Protein AF-A0A9C9N4Q1-F1 (afdb_monomer)

Foldseek 3Di:
DPPPVPVVVVVVVVVVVVVVVVVVVVVVVVCVVPPDPDPVQQDDDPLQQVQVQVVCQVPVADDDPLFGKGKHWHWQTKDDDDFKIWTKIFMKIWGWAADPNDIDIDDIDTFIKIWIWGDDDNDIHTPDIDGFDDDPRRVVCCVVRDDPRSSVSCVPPDPVSVVVVVVVRVVVRVVVSVVVVVPDDDDDDPVSRPDDDDDDDDDDDDPPPDDDPPPPDDDDPDDDDD

Solvent-accessible surface area (backbone atoms only — not comparable to full-atom values): 13613 Å² total; per-residue (Å²): 144,81,70,78,67,60,62,60,54,55,53,53,53,52,54,53,51,51,52,51,51,52,50,52,50,50,51,52,54,50,52,65,75,62,54,73,81,61,78,72,53,76,60,79,54,68,61,44,48,51,37,46,34,59,48,39,34,75,74,69,33,48,69,80,76,57,39,51,57,35,42,32,74,44,85,38,38,48,50,84,47,90,51,51,25,46,40,30,30,40,37,34,24,37,10,38,36,76,54,98,89,36,89,37,79,58,39,69,50,76,50,59,37,38,32,37,34,38,44,61,91,89,49,52,40,71,79,46,77,49,65,55,51,69,78,88,43,24,64,62,32,48,66,74,68,44,54,75,62,25,49,58,62,60,36,77,95,36,67,67,58,46,51,52,50,50,54,52,38,51,51,53,30,51,50,51,51,50,52,53,60,71,69,47,80,91,80,77,74,64,82,78,64,61,84,71,94,77,92,76,90,80,79,81,90,65,100,61,98,66,91,78,81,77,80,79,75,74,80,84,80,79,86,80,86,134

Secondary structure (DSSP, 8-state):
--SHHHHHHHHHHHHHHHHHHHHHHHHHHHHHHTPPPPGGGG---HHHHHHHHHHHHHHT---SSS-EEEEEEEEEEEEE-SSEEEEEEEEEEEEEEEETTEEEEEEEEEEEEEEEEEEETTEEEEEEEE-PPSGGGHHHHHHHHS-HHHHHHT-TT-HHHHHHHHHHHHHHHHHHHHHHHHHS-SSS--TTTS------------SS---------PPP------

Mean predicted aligned error: 14.6 Å

Structure (mmCIF, N/CA/C/O backbone):
data_AF-A0A9C9N4Q1-F1
#
_entry.id   AF-A0A9C9N4Q1-F1
#
loop_
_atom_site.group_PDB
_atom_site.id
_atom_site.type_symbol
_atom_site.label_atom_id
_atom_site.label_alt_id
_atom_site.label_comp_id
_atom_site.label_asym_id
_atom_site.label_entity_id
_atom_site.label_seq_id
_atom_site.pdbx_PDB_ins_code
_atom_site.Cartn_x
_atom_site.Cartn_y
_atom_site.Cartn_z
_atom_site.occupancy
_atom_site.B_iso_or_equiv
_atom_site.auth_seq_id
_atom_site.auth_comp_id
_atom_site.auth_asym_id
_atom_site.auth_atom_id
_atom_site.pdbx_PDB_model_num
ATOM 1 N N . MET A 1 1 ? 19.367 -6.833 -81.533 1.00 52.84 1 MET A N 1
ATOM 2 C CA . MET A 1 1 ? 20.116 -6.138 -80.457 1.00 52.84 1 MET A CA 1
ATOM 3 C C . MET A 1 1 ? 19.296 -4.984 -79.849 1.00 52.84 1 MET A C 1
ATOM 5 O O . MET A 1 1 ? 19.705 -3.837 -79.956 1.00 52.84 1 MET A O 1
ATOM 9 N N . ARG A 1 2 ? 18.125 -5.238 -79.235 1.00 53.41 2 ARG A N 1
ATOM 10 C CA . ARG A 1 2 ? 17.327 -4.190 -78.547 1.00 53.41 2 ARG A CA 1
ATOM 11 C C . ARG A 1 2 ? 16.608 -4.647 -77.262 1.00 53.41 2 ARG A C 1
ATOM 13 O O . ARG A 1 2 ? 15.823 -3.877 -76.729 1.00 53.41 2 ARG A O 1
ATOM 20 N N . ASP A 1 3 ? 16.915 -5.829 -76.722 1.00 53.47 3 ASP A N 1
ATOM 21 C CA . ASP A 1 3 ? 16.207 -6.359 -75.536 1.00 53.47 3 ASP A CA 1
ATOM 22 C C . ASP A 1 3 ? 16.997 -6.348 -74.221 1.00 53.47 3 ASP A C 1
ATOM 24 O O . ASP A 1 3 ? 16.427 -6.565 -73.159 1.00 53.47 3 ASP A O 1
ATOM 28 N N . LEU A 1 4 ? 18.292 -6.017 -74.230 1.00 52.75 4 LEU A N 1
ATOM 29 C CA . LEU A 1 4 ? 19.107 -6.047 -73.003 1.00 52.75 4 LEU A CA 1
ATOM 30 C C . LEU A 1 4 ? 18.967 -4.788 -72.123 1.00 52.75 4 LEU A C 1
ATOM 32 O O . LEU A 1 4 ? 19.452 -4.769 -70.997 1.00 52.75 4 LEU A O 1
ATOM 36 N N . SER A 1 5 ? 18.288 -3.739 -72.602 1.00 56.31 5 SER A N 1
ATOM 37 C CA . SER A 1 5 ? 18.144 -2.467 -71.871 1.00 56.31 5 SER A CA 1
ATOM 38 C C . SER A 1 5 ? 16.987 -2.464 -70.865 1.00 56.31 5 SER A C 1
ATOM 40 O O . SER A 1 5 ? 17.065 -1.760 -69.860 1.00 56.31 5 SER A O 1
ATOM 42 N N . ARG A 1 6 ? 15.926 -3.252 -71.088 1.00 53.72 6 ARG A N 1
ATOM 43 C CA . ARG A 1 6 ? 14.739 -3.242 -70.215 1.00 53.72 6 ARG A CA 1
ATOM 44 C C . ARG A 1 6 ? 14.971 -4.009 -68.911 1.00 53.72 6 ARG A C 1
ATOM 46 O O . ARG A 1 6 ? 14.570 -3.536 -67.853 1.00 53.72 6 ARG A O 1
ATOM 53 N N . SER A 1 7 ? 15.705 -5.120 -68.955 1.00 55.34 7 SER A N 1
ATOM 54 C CA . SER A 1 7 ? 15.998 -5.968 -67.787 1.00 55.34 7 SER A CA 1
ATOM 55 C C . SER A 1 7 ? 16.791 -5.242 -66.691 1.00 55.34 7 SER A C 1
ATOM 57 O O . SER A 1 7 ? 16.571 -5.486 -65.507 1.00 55.34 7 SER A O 1
ATOM 59 N N . SER A 1 8 ? 17.663 -4.298 -67.069 1.00 57.78 8 SER A N 1
ATOM 60 C CA . SER A 1 8 ? 18.446 -3.490 -66.120 1.00 57.78 8 SER A CA 1
ATOM 61 C C . SER A 1 8 ? 17.594 -2.483 -65.341 1.00 57.78 8 SER A C 1
ATOM 63 O O . SER A 1 8 ? 17.923 -2.155 -64.203 1.00 57.78 8 SER A O 1
ATOM 65 N N . VAL A 1 9 ? 16.503 -1.992 -65.934 1.00 63.72 9 VAL A N 1
ATOM 66 C CA . VAL A 1 9 ? 15.616 -1.006 -65.297 1.00 63.72 9 VAL A CA 1
ATOM 67 C C . VAL A 1 9 ? 14.706 -1.688 -64.271 1.00 63.72 9 VAL A C 1
ATOM 69 O O . VAL A 1 9 ? 14.528 -1.176 -63.167 1.00 63.72 9 VAL A O 1
ATOM 72 N N . TYR A 1 10 ? 14.192 -2.881 -64.588 1.00 64.12 10 TYR A N 1
ATOM 73 C CA . TYR A 1 10 ? 13.350 -3.650 -63.664 1.00 64.12 10 TYR A CA 1
ATOM 74 C C . TYR A 1 10 ? 14.121 -4.170 -62.446 1.00 64.12 10 TYR A C 1
ATOM 76 O O . TYR A 1 10 ? 13.580 -4.174 -61.341 1.00 64.12 10 TYR A O 1
ATOM 84 N N . LEU A 1 11 ? 15.393 -4.545 -62.619 1.00 69.19 11 LEU A N 1
ATOM 85 C CA . LEU A 1 11 ? 16.240 -4.983 -61.509 1.00 69.19 11 LEU A CA 1
ATOM 86 C C . LEU A 1 11 ? 16.521 -3.837 -60.521 1.00 69.19 11 LEU A C 1
ATOM 88 O O . LEU A 1 11 ? 16.421 -4.031 -59.312 1.00 69.19 11 LEU A O 1
ATOM 92 N N . GLY A 1 12 ? 16.796 -2.629 -61.027 1.00 70.81 12 GLY A N 1
ATOM 93 C CA . GLY A 1 12 ? 16.992 -1.443 -60.186 1.00 70.81 12 GLY A CA 1
ATOM 94 C C . GLY A 1 12 ? 15.736 -1.058 -59.395 1.00 70.81 12 GLY A C 1
ATOM 95 O O . GLY A 1 12 ? 15.819 -0.772 -58.201 1.00 70.81 12 GLY A O 1
ATOM 96 N N . ALA A 1 13 ? 14.562 -1.118 -60.032 1.00 73.44 13 ALA A N 1
ATOM 97 C CA . ALA A 1 13 ? 13.289 -0.813 -59.379 1.00 73.44 13 ALA A CA 1
ATOM 98 C C . ALA A 1 13 ? 12.922 -1.830 -58.279 1.00 73.44 13 ALA A C 1
ATOM 100 O O . ALA A 1 13 ? 12.455 -1.438 -57.210 1.00 73.44 13 ALA A O 1
ATOM 101 N N . ALA A 1 14 ? 13.170 -3.124 -58.508 1.00 76.19 14 ALA A N 1
ATOM 102 C CA . ALA A 1 14 ? 12.886 -4.171 -57.527 1.00 76.19 14 ALA A CA 1
ATOM 103 C C . ALA A 1 14 ? 13.769 -4.053 -56.271 1.00 76.19 14 ALA A C 1
ATOM 105 O O . ALA A 1 14 ? 13.269 -4.166 -55.153 1.00 76.19 14 ALA A O 1
ATOM 106 N N . VAL A 1 15 ? 15.064 -3.762 -56.438 1.00 77.88 15 VAL A N 1
ATOM 107 C CA . VAL A 1 15 ? 15.992 -3.565 -55.310 1.00 77.88 15 VAL A CA 1
ATOM 108 C C . VAL A 1 15 ? 15.604 -2.337 -54.483 1.00 77.88 15 VAL A C 1
ATOM 110 O O . VAL A 1 15 ? 15.572 -2.410 -53.255 1.00 77.88 15 VAL A O 1
ATOM 113 N N . ALA A 1 16 ? 15.239 -1.229 -55.137 1.00 79.25 16 ALA A N 1
ATOM 114 C CA . ALA A 1 16 ? 14.778 -0.029 -54.443 1.00 79.25 16 ALA A CA 1
ATOM 115 C C . ALA A 1 16 ? 13.507 -0.292 -53.614 1.00 79.25 16 ALA A C 1
ATOM 117 O O . ALA A 1 16 ? 13.432 0.125 -52.459 1.00 79.25 16 ALA A O 1
ATOM 118 N N . ALA A 1 17 ? 12.538 -1.034 -54.160 1.00 81.38 17 ALA A N 1
ATOM 119 C CA . ALA A 1 17 ? 11.307 -1.376 -53.448 1.00 81.38 17 ALA A CA 1
ATOM 120 C C . ALA A 1 17 ? 11.565 -2.241 -52.200 1.00 81.38 17 ALA A C 1
ATOM 122 O O . ALA A 1 17 ? 10.993 -1.977 -51.142 1.00 81.38 17 ALA A O 1
ATOM 123 N N . VAL A 1 18 ? 12.460 -3.231 -52.289 1.00 82.75 18 VAL A N 1
ATOM 124 C CA . VAL A 1 18 ? 12.826 -4.086 -51.145 1.00 82.75 18 VAL A CA 1
ATOM 125 C C . VAL A 1 18 ? 13.526 -3.283 -50.047 1.00 82.75 18 VAL A C 1
ATOM 127 O O . VAL A 1 18 ? 13.207 -3.460 -48.873 1.00 82.75 18 VAL A O 1
ATOM 130 N N . LEU A 1 19 ? 14.428 -2.363 -50.403 1.00 82.62 19 LEU A N 1
ATOM 131 C CA . LEU A 1 19 ? 15.106 -1.505 -49.426 1.00 82.62 19 LEU A CA 1
ATOM 132 C C . LEU A 1 19 ? 14.136 -0.553 -48.715 1.00 82.62 19 LEU A C 1
ATOM 134 O O . LEU A 1 19 ? 14.241 -0.373 -47.504 1.00 82.62 19 LEU A O 1
ATOM 138 N N . ILE A 1 20 ? 13.162 0.011 -49.436 1.00 85.31 20 ILE A N 1
ATOM 139 C CA . ILE A 1 20 ? 12.121 0.864 -48.844 1.00 85.31 20 ILE A CA 1
ATOM 140 C C . ILE A 1 20 ? 11.248 0.055 -47.880 1.00 85.31 20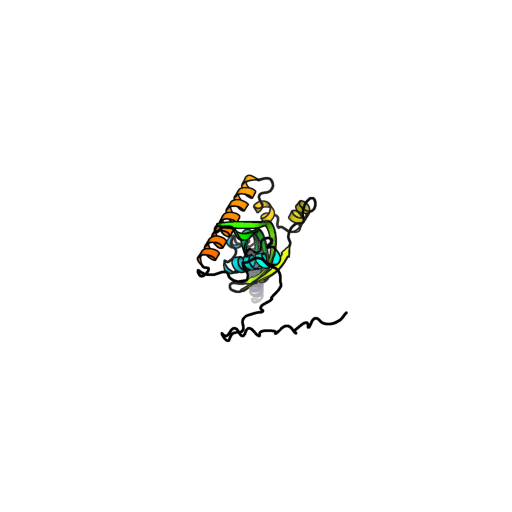 ILE A C 1
ATOM 142 O O . ILE A 1 20 ? 10.976 0.516 -46.773 1.00 85.31 20 ILE A O 1
ATOM 146 N N . LEU A 1 21 ? 10.843 -1.160 -48.261 1.00 82.25 21 LEU A N 1
ATOM 147 C CA . LEU A 1 21 ? 10.054 -2.038 -47.395 1.00 82.25 21 LEU A CA 1
ATOM 148 C C . LEU A 1 21 ? 10.839 -2.469 -46.151 1.00 82.25 21 LEU A C 1
ATOM 150 O O . LEU A 1 21 ? 10.290 -2.437 -45.054 1.00 82.25 21 LEU A O 1
ATOM 154 N N . ALA A 1 22 ? 12.122 -2.808 -46.292 1.00 83.94 22 ALA A N 1
ATOM 155 C CA . ALA A 1 22 ? 12.983 -3.152 -45.163 1.00 83.94 22 ALA A CA 1
ATOM 156 C C . ALA A 1 22 ? 13.195 -1.959 -44.215 1.00 83.94 22 ALA A C 1
ATOM 158 O O . ALA A 1 22 ? 13.127 -2.128 -43.000 1.00 83.94 22 ALA A O 1
ATOM 159 N N . ALA A 1 23 ? 13.384 -0.747 -44.748 1.00 83.25 23 ALA A N 1
ATOM 160 C CA . ALA A 1 23 ? 13.493 0.470 -43.947 1.00 83.25 23 ALA A CA 1
ATOM 161 C C . ALA A 1 23 ? 12.172 0.820 -43.245 1.00 83.25 23 ALA A C 1
ATOM 163 O O . ALA A 1 23 ? 12.185 1.191 -42.075 1.00 83.25 23 ALA A O 1
ATOM 164 N N . ALA A 1 24 ? 11.031 0.658 -43.920 1.00 81.38 24 ALA A N 1
ATOM 165 C CA . ALA A 1 24 ? 9.713 0.879 -43.331 1.00 81.38 24 ALA A CA 1
ATOM 166 C C . ALA A 1 24 ? 9.407 -0.141 -42.224 1.00 81.38 24 ALA A C 1
ATOM 168 O O . ALA A 1 24 ? 8.914 0.241 -41.165 1.00 81.38 24 ALA A O 1
ATOM 169 N N . LEU A 1 25 ? 9.748 -1.417 -42.434 1.00 80.19 25 LEU A N 1
ATOM 170 C CA . LEU A 1 25 ? 9.598 -2.470 -41.431 1.00 80.19 25 LEU A CA 1
ATOM 171 C C . LEU A 1 25 ? 10.548 -2.247 -40.247 1.00 80.19 25 LEU A C 1
ATOM 173 O O . LEU A 1 25 ? 10.125 -2.344 -39.102 1.00 80.19 25 LEU A O 1
ATOM 177 N N . GLY A 1 26 ? 11.805 -1.880 -40.509 1.00 79.31 26 GLY A N 1
ATOM 178 C CA . GLY A 1 26 ? 12.781 -1.526 -39.479 1.00 79.31 26 GLY A CA 1
ATOM 179 C C . GLY A 1 26 ? 12.343 -0.313 -38.659 1.00 79.31 26 GLY A C 1
ATOM 180 O O . GLY A 1 26 ? 12.398 -0.352 -37.435 1.00 79.31 26 GLY A O 1
ATOM 181 N N . ALA A 1 27 ? 11.827 0.734 -39.307 1.00 76.69 27 ALA A N 1
ATOM 182 C CA . ALA A 1 27 ? 11.269 1.901 -38.630 1.00 76.69 27 ALA A CA 1
ATOM 183 C C . ALA A 1 27 ? 10.007 1.556 -37.825 1.00 76.69 27 ALA A C 1
ATOM 185 O O . ALA A 1 27 ? 9.831 2.077 -36.728 1.00 76.69 27 ALA A O 1
ATOM 186 N N . TRP A 1 28 ? 9.146 0.669 -38.331 1.00 74.88 28 TRP A N 1
ATOM 187 C CA . TRP A 1 28 ? 7.963 0.191 -37.611 1.00 74.88 28 TRP A CA 1
ATOM 188 C C . TRP A 1 28 ? 8.348 -0.626 -36.368 1.00 74.88 28 TRP A C 1
ATOM 190 O O . TRP A 1 28 ? 7.828 -0.360 -35.287 1.00 74.88 28 TRP A O 1
ATOM 200 N N . LEU A 1 29 ? 9.327 -1.528 -36.490 1.00 71.88 29 LEU A N 1
ATOM 201 C CA . LEU A 1 29 ? 9.862 -2.319 -35.376 1.00 71.88 29 LEU A CA 1
ATOM 202 C C . LEU A 1 29 ? 10.578 -1.446 -34.334 1.00 71.88 29 LEU A C 1
ATOM 204 O O . LEU A 1 29 ? 10.351 -1.618 -33.138 1.00 71.88 29 LEU A O 1
ATOM 208 N N . LEU A 1 30 ? 11.387 -0.466 -34.758 1.00 70.38 30 LEU A N 1
ATOM 209 C CA . LEU A 1 30 ? 12.009 0.486 -33.830 1.00 70.38 30 LEU A CA 1
ATOM 210 C C . LEU A 1 30 ? 10.970 1.363 -33.124 1.00 70.38 30 LEU A C 1
ATOM 212 O O . LEU A 1 30 ? 11.137 1.681 -31.952 1.00 70.38 30 LEU A O 1
ATOM 216 N N . ARG A 1 31 ? 9.897 1.763 -33.812 1.00 71.44 31 ARG A N 1
ATOM 217 C CA . ARG A 1 31 ? 8.849 2.604 -33.222 1.00 71.44 31 ARG A CA 1
ATOM 218 C C . ARG A 1 31 ? 8.041 1.865 -32.162 1.00 71.44 31 ARG A C 1
ATOM 220 O O . ARG A 1 31 ? 7.592 2.506 -31.219 1.00 71.44 31 ARG A O 1
ATOM 227 N N . ASP A 1 32 ? 7.861 0.555 -32.310 1.00 67.25 32 ASP A N 1
ATOM 228 C CA . ASP A 1 32 ? 7.203 -0.281 -31.303 1.00 67.25 32 ASP A CA 1
ATOM 229 C C . ASP A 1 32 ? 8.097 -0.497 -30.074 1.00 67.25 32 ASP A C 1
ATOM 231 O O . ASP A 1 32 ? 7.636 -0.356 -28.945 1.00 67.25 32 ASP A O 1
ATOM 235 N N . ALA A 1 33 ? 9.399 -0.710 -30.294 1.00 64.50 33 ALA A N 1
ATOM 236 C CA . ALA A 1 33 ? 10.390 -0.855 -29.226 1.00 64.50 33 ALA A CA 1
ATOM 237 C C . ALA A 1 33 ? 10.670 0.450 -28.453 1.00 64.50 33 ALA A C 1
ATOM 239 O O . ALA A 1 33 ? 11.057 0.404 -27.290 1.00 64.50 33 ALA A O 1
ATOM 240 N N . LEU A 1 34 ? 10.482 1.611 -29.090 1.00 60.91 34 LEU A N 1
ATOM 241 C CA . LEU A 1 34 ? 10.708 2.934 -28.497 1.00 60.91 34 LEU A CA 1
ATOM 242 C C . LEU A 1 34 ? 9.414 3.633 -28.069 1.00 60.91 34 LEU A C 1
ATOM 244 O O . LEU A 1 34 ? 9.431 4.848 -27.852 1.00 60.91 34 LEU A O 1
A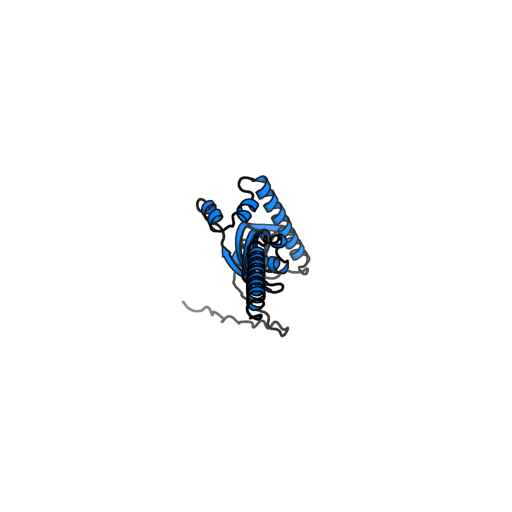TOM 248 N N . ARG A 1 35 ? 8.280 2.921 -27.964 1.00 58.53 35 ARG A N 1
ATOM 249 C CA . ARG A 1 35 ? 7.078 3.557 -27.420 1.00 58.53 35 ARG A CA 1
ATOM 250 C C . ARG A 1 35 ? 7.373 3.998 -25.986 1.00 58.53 35 ARG A C 1
ATOM 252 O O . ARG A 1 35 ? 7.699 3.143 -25.162 1.00 58.53 35 ARG A O 1
ATOM 259 N N . PRO A 1 36 ? 7.259 5.299 -25.666 1.00 55.12 36 PRO A N 1
ATOM 260 C CA . PRO A 1 36 ? 7.268 5.715 -24.276 1.00 55.12 36 PRO A CA 1
ATOM 261 C C . PRO A 1 36 ? 6.137 4.962 -23.574 1.00 55.12 36 PRO A C 1
ATOM 263 O O . PRO A 1 36 ? 5.016 4.918 -24.090 1.00 55.12 36 PRO A O 1
ATOM 266 N N . VAL A 1 37 ? 6.449 4.326 -22.441 1.00 54.56 37 VAL A N 1
ATOM 267 C CA . VAL A 1 37 ? 5.437 3.696 -21.589 1.00 54.56 37 VAL A CA 1
ATOM 268 C C . VAL A 1 37 ? 4.390 4.773 -21.300 1.00 54.56 37 VAL A C 1
ATOM 270 O O . VAL A 1 37 ? 4.758 5.834 -20.788 1.00 54.56 37 VAL A O 1
ATOM 273 N N . PRO A 1 38 ? 3.127 4.584 -21.717 1.00 52.47 38 PRO A N 1
ATOM 274 C CA . PRO A 1 38 ? 2.133 5.633 -21.608 1.00 52.47 38 PRO A CA 1
ATOM 275 C C . PRO A 1 38 ? 1.923 5.986 -20.136 1.00 52.47 38 PRO A C 1
ATOM 277 O O . PRO A 1 38 ? 1.822 5.108 -19.286 1.00 52.47 38 PRO A O 1
ATOM 280 N N . GLU A 1 39 ? 1.795 7.281 -19.862 1.00 48.97 39 GLU A N 1
ATOM 281 C CA . GLU A 1 39 ? 1.515 7.880 -18.546 1.00 48.97 39 GLU A CA 1
ATOM 282 C C . GLU A 1 39 ? 0.270 7.293 -17.843 1.00 48.97 39 GLU A C 1
ATOM 284 O O . GLU A 1 39 ? 0.107 7.423 -16.632 1.00 48.97 39 GLU A O 1
ATOM 289 N N . ALA A 1 40 ? -0.558 6.547 -18.582 1.00 47.97 40 ALA A N 1
ATOM 290 C CA . ALA A 1 40 ? -1.597 5.657 -18.067 1.00 47.97 40 ALA A CA 1
ATOM 291 C C . ALA A 1 40 ? -1.092 4.593 -17.064 1.00 47.97 40 ALA A C 1
ATOM 293 O O . ALA A 1 40 ? -1.909 3.971 -16.396 1.00 47.97 40 ALA A O 1
ATOM 294 N N . SER A 1 41 ? 0.222 4.399 -16.899 1.00 53.75 41 SER A N 1
ATOM 295 C CA . SER A 1 41 ? 0.798 3.553 -15.842 1.00 53.75 41 SER A CA 1
ATOM 296 C C . SER A 1 41 ? 0.682 4.139 -14.421 1.00 53.75 41 SER A C 1
ATOM 298 O O . SER A 1 41 ? 1.172 3.522 -13.482 1.00 53.75 41 SER A O 1
ATOM 300 N N . ARG A 1 42 ? 0.081 5.327 -14.245 1.00 62.75 42 ARG A N 1
ATOM 301 C CA . ARG A 1 42 ? -0.060 6.020 -12.944 1.00 62.75 42 ARG A CA 1
ATOM 302 C C . ARG A 1 42 ? -1.435 5.906 -12.288 1.00 62.75 42 ARG A C 1
ATOM 304 O O . ARG A 1 42 ? -1.666 6.520 -11.251 1.00 62.75 42 ARG A O 1
ATOM 311 N N . VAL A 1 43 ? -2.356 5.161 -12.885 1.00 74.75 43 VAL A N 1
ATOM 312 C CA . VAL A 1 43 ? -3.692 4.963 -12.322 1.00 74.75 43 VAL A CA 1
ATOM 313 C C . VAL A 1 43 ? -3.942 3.469 -12.249 1.00 74.75 43 VAL A C 1
ATOM 315 O O . VAL A 1 43 ? -3.964 2.793 -13.275 1.00 74.75 43 VAL A O 1
ATOM 318 N N . ILE A 1 44 ? -4.107 2.951 -11.034 1.00 87.06 44 ILE A N 1
ATOM 319 C CA . ILE A 1 44 ? -4.652 1.609 -10.845 1.00 87.06 44 ILE A CA 1
ATOM 320 C C . ILE A 1 44 ? -6.151 1.652 -11.118 1.00 87.06 44 ILE A C 1
ATOM 322 O O . ILE A 1 44 ? -6.846 2.585 -10.715 1.00 87.06 44 ILE A O 1
ATOM 326 N N . GLU A 1 45 ? -6.646 0.659 -11.850 1.00 90.25 45 GLU A N 1
ATOM 327 C CA . GLU A 1 45 ? -8.079 0.523 -12.095 1.00 90.25 45 GLU A CA 1
ATOM 328 C C . GLU A 1 45 ? -8.808 0.311 -10.755 1.00 90.25 45 GLU A C 1
ATOM 330 O O . GLU A 1 45 ? -8.288 -0.420 -9.908 1.00 90.25 45 GLU A O 1
ATOM 335 N N . PRO A 1 46 ? -10.004 0.893 -10.541 1.00 91.69 46 PRO A N 1
ATOM 336 C CA . PRO A 1 46 ? -10.724 0.757 -9.272 1.00 91.69 46 PRO A CA 1
ATOM 337 C C . PRO A 1 46 ? -10.910 -0.701 -8.833 1.00 91.69 46 PRO A C 1
ATOM 339 O O . PRO A 1 46 ? -10.670 -1.039 -7.683 1.00 91.69 46 PRO A O 1
ATOM 342 N N . GLN A 1 47 ? -11.220 -1.597 -9.773 1.00 93.25 47 GLN A N 1
ATOM 343 C CA . GLN A 1 47 ? -11.383 -3.030 -9.512 1.00 93.25 47 GLN A CA 1
ATOM 344 C C . GLN A 1 47 ? -10.081 -3.693 -9.043 1.00 93.25 47 GLN A C 1
ATOM 346 O O . GLN A 1 47 ? -10.104 -4.639 -8.258 1.00 93.25 47 GLN A O 1
ATOM 351 N N . MET A 1 48 ? -8.937 -3.222 -9.544 1.00 93.81 48 MET A N 1
ATOM 352 C CA . MET A 1 48 ? -7.627 -3.690 -9.102 1.00 93.81 48 MET A CA 1
ATOM 353 C C . MET A 1 48 ? -7.312 -3.163 -7.709 1.00 93.81 48 MET A C 1
ATOM 355 O O . MET A 1 48 ? -6.827 -3.924 -6.877 1.00 93.81 48 MET A O 1
ATOM 359 N N . GLN A 1 49 ? -7.602 -1.886 -7.454 1.00 95.44 49 GLN A N 1
ATOM 360 C CA . GLN A 1 49 ? -7.435 -1.290 -6.136 1.00 95.44 49 GLN A CA 1
ATOM 361 C C . GLN A 1 49 ? -8.262 -2.042 -5.088 1.00 95.44 49 GLN A C 1
ATOM 363 O O . GLN A 1 49 ? -7.705 -2.453 -4.076 1.00 95.44 49 GLN A O 1
ATOM 368 N N . ASP A 1 50 ? -9.536 -2.315 -5.371 1.00 95.38 50 ASP A N 1
ATOM 369 C CA . ASP A 1 50 ? -10.414 -3.088 -4.489 1.00 95.38 50 ASP A CA 1
ATOM 370 C C . ASP A 1 50 ? -9.851 -4.495 -4.223 1.00 95.38 50 ASP A C 1
ATOM 372 O O . ASP A 1 50 ? -9.829 -4.962 -3.084 1.00 95.38 50 ASP A O 1
ATOM 376 N N . ALA A 1 51 ? -9.343 -5.171 -5.262 1.00 96.38 51 ALA A N 1
ATOM 377 C CA . ALA A 1 51 ? -8.728 -6.491 -5.125 1.00 96.38 51 ALA A CA 1
ATOM 378 C C . ALA A 1 51 ? -7.439 -6.459 -4.285 1.00 96.38 51 ALA A C 1
ATOM 380 O O . ALA A 1 51 ? -7.193 -7.378 -3.502 1.00 96.38 51 ALA A O 1
ATOM 381 N N . ILE A 1 52 ? -6.621 -5.414 -4.438 1.00 97.69 52 ILE A N 1
ATOM 382 C CA . ILE A 1 52 ? -5.406 -5.203 -3.646 1.00 97.69 52 ILE A CA 1
ATOM 383 C C . ILE A 1 52 ? -5.771 -4.939 -2.187 1.00 97.69 52 ILE A C 1
ATOM 385 O O . ILE A 1 52 ? -5.249 -5.610 -1.304 1.00 97.69 52 ILE A O 1
ATOM 389 N N . GLU A 1 53 ? -6.671 -3.996 -1.921 1.00 97.81 53 GLU A N 1
ATOM 390 C CA . GLU A 1 53 ? -7.065 -3.630 -0.560 1.00 97.81 53 GLU A CA 1
ATOM 391 C C . GLU A 1 53 ? -7.697 -4.821 0.172 1.00 97.81 53 GLU A C 1
ATOM 393 O O . GLU A 1 53 ? -7.300 -5.115 1.299 1.00 97.81 53 GLU A O 1
ATOM 398 N N . ALA A 1 54 ? -8.586 -5.573 -0.487 1.00 97.19 54 ALA A N 1
ATOM 399 C CA . ALA A 1 54 ? -9.172 -6.789 0.076 1.00 97.19 54 ALA A CA 1
ATOM 400 C C . ALA A 1 54 ? -8.113 -7.857 0.395 1.00 97.19 54 ALA A C 1
ATOM 402 O O . ALA A 1 54 ? -8.156 -8.480 1.454 1.00 97.19 54 ALA A O 1
ATOM 403 N N . TYR A 1 55 ? -7.136 -8.051 -0.496 1.00 98.25 55 TYR A N 1
ATOM 404 C CA . TYR A 1 55 ? -6.034 -8.980 -0.255 1.00 98.25 55 TYR A CA 1
ATOM 405 C C . TYR A 1 55 ? -5.170 -8.547 0.938 1.00 98.25 55 TYR A C 1
ATOM 407 O O . TYR A 1 55 ? -4.798 -9.378 1.769 1.00 98.25 55 TYR A O 1
ATOM 415 N N . LEU A 1 56 ? -4.857 -7.251 1.033 1.00 98.19 56 LEU A N 1
ATOM 416 C CA . LEU A 1 56 ? -4.026 -6.698 2.100 1.00 98.19 56 LEU A CA 1
ATOM 417 C C . LEU A 1 56 ? -4.694 -6.818 3.469 1.00 98.19 56 LEU A C 1
ATOM 419 O O . LEU A 1 56 ? -3.994 -7.128 4.427 1.00 98.19 56 LEU A O 1
ATOM 423 N N . VAL A 1 57 ? -6.018 -6.658 3.563 1.00 97.81 57 VAL A N 1
ATOM 424 C CA . VAL A 1 57 ? -6.767 -6.888 4.813 1.00 97.81 57 VAL A CA 1
ATOM 425 C C . VAL A 1 57 ? -6.499 -8.289 5.370 1.00 97.81 57 VAL A C 1
ATOM 427 O O . VAL A 1 57 ? -6.280 -8.436 6.568 1.00 97.81 57 VAL A O 1
ATOM 430 N N . GLU A 1 58 ? -6.470 -9.308 4.509 1.00 96.44 58 GLU A N 1
ATOM 431 C CA . GLU A 1 58 ? -6.295 -10.707 4.917 1.00 96.44 58 GLU A CA 1
ATOM 432 C C . GLU A 1 58 ? -4.829 -11.092 5.181 1.00 96.44 58 GLU A C 1
ATOM 434 O O . GLU A 1 58 ? -4.559 -11.910 6.059 1.00 96.44 58 GLU A O 1
ATOM 439 N N . HIS A 1 59 ? -3.879 -10.529 4.427 1.00 96.69 59 HIS A N 1
ATOM 440 C CA . HIS A 1 59 ? -2.490 -11.013 4.417 1.00 96.69 59 HIS A CA 1
ATOM 441 C C . HIS A 1 59 ? -1.489 -10.094 5.127 1.00 96.69 59 HIS A C 1
ATOM 443 O O . HIS A 1 59 ? -0.422 -10.554 5.528 1.00 96.69 59 HIS A O 1
ATOM 449 N N . VAL A 1 60 ? -1.806 -8.804 5.252 1.00 95.00 60 VAL A N 1
ATOM 450 C CA . VAL A 1 60 ? -0.925 -7.769 5.828 1.00 95.00 60 VAL A CA 1
ATOM 451 C C . VAL A 1 60 ? -1.594 -7.059 7.007 1.00 95.00 60 VAL A C 1
ATOM 453 O O . VAL A 1 60 ? -0.916 -6.571 7.912 1.00 95.00 60 VAL A O 1
ATOM 456 N N . GLY A 1 61 ? -2.924 -7.010 7.005 1.00 93.38 61 GLY A N 1
ATOM 457 C CA . GLY A 1 61 ? -3.740 -6.482 8.080 1.00 93.38 61 GLY A CA 1
ATOM 458 C C . GLY A 1 61 ? -3.498 -7.198 9.405 1.00 93.38 61 GLY A C 1
ATOM 459 O O . GLY A 1 61 ? -3.316 -8.413 9.460 1.00 93.38 61 GLY A O 1
ATOM 460 N N . LEU A 1 62 ? -3.513 -6.429 10.491 1.00 91.75 62 LEU A N 1
ATOM 461 C CA . LEU A 1 62 ? -3.353 -6.939 11.847 1.00 91.75 62 LEU A CA 1
ATOM 462 C C . LEU A 1 62 ? -4.559 -6.518 12.680 1.00 91.75 62 LEU A C 1
ATOM 464 O O . LEU A 1 62 ? -4.859 -5.331 12.767 1.00 91.75 62 LEU A O 1
ATOM 468 N N . ALA A 1 63 ? -5.211 -7.492 13.313 1.00 92.56 63 ALA A N 1
ATOM 469 C CA . ALA A 1 63 ? -6.254 -7.274 14.307 1.00 92.56 63 ALA A CA 1
ATOM 470 C C . ALA A 1 63 ? -5.771 -7.802 15.661 1.00 92.56 63 ALA A C 1
ATOM 472 O O . ALA A 1 63 ? -5.327 -8.946 15.768 1.00 92.56 63 ALA A O 1
ATOM 473 N N . SER A 1 64 ? -5.808 -6.970 16.695 1.00 93.44 64 SER A N 1
ATOM 474 C CA . SER A 1 64 ? -5.383 -7.311 18.061 1.00 93.44 64 SER A CA 1
ATOM 475 C C . SER A 1 64 ? -6.443 -7.001 19.116 1.00 93.44 64 SER A C 1
ATOM 477 O O . SER A 1 64 ? -6.335 -7.480 20.243 1.00 93.44 64 SER A O 1
ATOM 479 N N . PHE A 1 65 ? -7.473 -6.235 18.761 1.00 92.06 65 PHE A N 1
ATOM 480 C CA . PHE A 1 65 ? -8.514 -5.756 19.668 1.00 92.06 65 PHE A CA 1
ATOM 481 C C . PHE A 1 65 ? -9.906 -6.321 19.342 1.00 92.06 65 PHE A C 1
ATOM 483 O O . PHE A 1 65 ? -10.879 -5.969 20.005 1.00 92.06 65 PHE A O 1
ATOM 490 N N . GLY A 1 66 ? -10.001 -7.237 18.371 1.00 89.75 66 GLY A N 1
ATOM 491 C CA . GLY A 1 66 ? -11.263 -7.854 17.949 1.00 89.75 66 GLY A CA 1
ATOM 492 C C . GLY A 1 66 ? -12.112 -6.942 17.063 1.00 89.75 66 GLY A C 1
ATOM 493 O O . GLY A 1 66 ? -13.320 -7.141 16.964 1.00 89.75 66 GLY A O 1
ATOM 494 N N . GLY A 1 67 ? -11.485 -5.928 16.467 1.00 93.38 67 GLY A N 1
ATOM 495 C CA . GLY A 1 67 ? -12.095 -5.031 15.501 1.00 93.38 67 GLY A CA 1
ATOM 496 C C . GLY A 1 67 ? -12.036 -5.561 14.074 1.00 93.38 67 GLY A C 1
ATOM 497 O O . GLY A 1 67 ? -11.637 -6.695 13.804 1.00 93.38 67 GLY A O 1
ATOM 498 N N . GLU A 1 68 ? -12.419 -4.692 13.147 1.00 95.88 68 GLU A N 1
ATOM 499 C CA . GLU A 1 68 ? -12.353 -4.938 11.711 1.00 95.88 68 GLU A CA 1
ATOM 500 C C . GLU A 1 68 ? -11.187 -4.160 11.102 1.00 95.88 68 GLU A C 1
ATOM 502 O O . GLU A 1 68 ? -10.937 -3.010 11.463 1.00 95.88 68 GLU A O 1
ATOM 507 N N . VAL A 1 69 ? -10.448 -4.798 10.194 1.00 97.94 69 VAL A N 1
ATOM 508 C CA . VAL A 1 69 ? -9.290 -4.186 9.539 1.00 97.94 69 VAL A CA 1
ATOM 509 C C . VAL A 1 69 ? -9.711 -3.552 8.224 1.00 97.94 69 VAL A C 1
ATOM 511 O O . VAL A 1 69 ? -10.321 -4.195 7.373 1.00 97.94 69 VAL A O 1
ATOM 514 N N . PHE A 1 70 ? -9.300 -2.304 8.037 1.00 98.06 70 PHE A N 1
ATOM 515 C CA . PHE A 1 70 ? -9.490 -1.542 6.814 1.00 98.06 70 PHE A CA 1
ATOM 516 C C . PHE A 1 70 ? -8.122 -1.179 6.249 1.00 98.06 70 PHE A C 1
ATOM 518 O O . PHE A 1 70 ? -7.265 -0.674 6.973 1.00 98.06 70 PHE A O 1
ATOM 525 N N . CYS A 1 71 ? -7.921 -1.411 4.954 1.00 98.31 71 CYS A N 1
ATOM 526 C CA . CYS A 1 71 ? -6.698 -1.028 4.258 1.00 98.31 71 CYS A CA 1
ATOM 527 C C . CYS A 1 71 ? -6.981 0.045 3.209 1.00 98.31 71 CYS A C 1
ATOM 529 O O . CYS A 1 71 ? -8.036 0.036 2.579 1.00 98.31 71 CYS A O 1
ATOM 531 N N . ALA A 1 72 ? -6.027 0.945 3.006 1.00 98.31 72 ALA A N 1
ATOM 532 C CA . ALA A 1 72 ? -5.980 1.892 1.901 1.00 98.31 72 ALA A CA 1
ATOM 533 C C . ALA A 1 72 ? -4.576 1.894 1.294 1.00 98.31 72 ALA A C 1
ATOM 535 O O . ALA A 1 72 ? -3.588 1.625 1.985 1.00 98.31 72 ALA A O 1
ATOM 536 N N . VAL A 1 73 ? -4.486 2.207 0.003 1.00 97.69 73 VAL A N 1
ATOM 537 C CA . VAL A 1 73 ? -3.217 2.202 -0.730 1.00 97.69 73 VAL A CA 1
ATOM 538 C C . VAL A 1 73 ? -2.976 3.502 -1.490 1.00 97.69 73 VAL A C 1
ATOM 540 O O . VAL A 1 73 ? -3.900 4.119 -2.014 1.00 97.69 73 VAL A O 1
ATOM 543 N N . GLU A 1 74 ? -1.709 3.892 -1.587 1.00 96.69 74 GLU A N 1
ATOM 544 C CA . GLU A 1 74 ? -1.213 4.901 -2.524 1.00 96.69 74 GLU A CA 1
ATOM 545 C C . GLU A 1 74 ? -0.305 4.211 -3.547 1.00 96.69 74 GLU A C 1
ATOM 547 O O . GLU A 1 74 ? 0.611 3.477 -3.171 1.00 96.69 74 GLU A O 1
ATOM 552 N N . LEU A 1 75 ? -0.553 4.418 -4.842 1.00 96.38 75 LEU A N 1
ATOM 553 C CA . LEU A 1 75 ? 0.284 3.851 -5.899 1.00 96.38 75 LEU A CA 1
ATOM 554 C C . LEU A 1 75 ? 1.651 4.545 -5.927 1.00 96.38 75 LEU A C 1
ATOM 556 O O . LEU A 1 75 ? 1.718 5.764 -6.043 1.00 96.38 75 LEU A O 1
ATOM 560 N N . LEU A 1 76 ? 2.726 3.759 -5.881 1.00 95.62 76 LEU A N 1
ATOM 561 C CA . LEU A 1 76 ? 4.103 4.238 -6.027 1.00 95.62 76 LEU A CA 1
ATOM 562 C C . LEU A 1 76 ? 4.608 4.034 -7.456 1.00 95.62 76 LEU A C 1
ATOM 564 O O . LEU A 1 76 ? 5.209 4.918 -8.047 1.00 95.62 76 LEU A O 1
ATOM 568 N N . ASP A 1 77 ? 4.381 2.857 -8.031 1.00 94.88 77 ASP A N 1
ATOM 569 C CA . ASP A 1 77 ? 4.693 2.572 -9.433 1.00 94.88 77 ASP A CA 1
ATOM 570 C C . ASP A 1 77 ? 3.926 1.325 -9.877 1.00 94.88 77 ASP A C 1
ATOM 572 O O . ASP A 1 77 ? 3.499 0.510 -9.056 1.00 94.88 77 ASP A O 1
ATOM 576 N N . ALA A 1 78 ? 3.794 1.142 -11.184 1.00 92.50 78 ALA A N 1
ATOM 577 C CA . ALA A 1 78 ? 3.294 -0.096 -11.752 1.00 92.50 78 ALA A CA 1
ATOM 578 C C . ALA A 1 78 ? 3.992 -0.419 -13.074 1.00 92.50 78 ALA A C 1
ATOM 580 O O . ALA A 1 78 ? 4.128 0.423 -13.966 1.00 92.50 78 ALA A O 1
ATOM 581 N N . ASP A 1 79 ? 4.391 -1.680 -13.209 1.00 89.31 79 ASP A N 1
ATOM 582 C CA . ASP A 1 79 ? 4.807 -2.278 -14.470 1.00 89.31 79 ASP A CA 1
ATOM 583 C C . ASP A 1 79 ? 3.654 -3.120 -15.023 1.00 89.31 79 ASP A C 1
ATOM 585 O O . ASP A 1 79 ? 3.426 -4.268 -14.623 1.00 89.31 79 ASP A O 1
ATOM 589 N N . MET A 1 80 ? 2.890 -2.498 -15.920 1.00 83.25 80 MET A N 1
ATOM 590 C CA . MET A 1 80 ? 1.711 -3.089 -16.540 1.00 83.25 80 MET A CA 1
ATOM 591 C C . MET A 1 80 ? 2.126 -3.982 -17.713 1.00 83.25 80 MET A C 1
ATOM 593 O O . MET A 1 80 ? 2.350 -3.499 -18.824 1.00 83.25 80 MET A O 1
ATOM 597 N N . GLN A 1 81 ? 2.183 -5.297 -17.491 1.00 79.00 81 GLN A N 1
ATOM 598 C CA . GLN A 1 81 ? 2.300 -6.284 -18.572 1.00 79.00 81 GLN A CA 1
ATOM 599 C C . GLN A 1 81 ? 0.934 -6.920 -18.872 1.00 79.00 81 GLN A C 1
ATOM 601 O O . GLN A 1 81 ? -0.050 -6.698 -18.169 1.00 79.00 81 GLN A O 1
ATOM 606 N N . ALA A 1 82 ? 0.847 -7.706 -19.951 1.00 77.06 82 ALA A N 1
ATOM 607 C CA . ALA A 1 82 ? -0.436 -8.134 -20.520 1.00 77.06 82 ALA A CA 1
ATOM 608 C C . ALA A 1 82 ? -1.384 -8.847 -19.533 1.00 77.06 82 ALA A C 1
ATOM 610 O O . ALA A 1 82 ? -2.582 -8.576 -19.550 1.00 77.06 82 ALA A O 1
ATOM 611 N N . TRP A 1 83 ? -0.860 -9.760 -18.710 1.00 82.19 83 TRP A N 1
ATOM 612 C CA . TRP A 1 83 ? -1.653 -10.587 -17.785 1.00 82.19 83 TRP A CA 1
ATOM 613 C C . TRP A 1 83 ? -1.122 -10.612 -16.354 1.00 82.19 83 TRP A C 1
ATOM 615 O O . TRP A 1 83 ? -1.840 -11.044 -15.456 1.00 82.19 83 TRP A O 1
ATOM 625 N N . THR A 1 84 ? 0.120 -10.180 -16.153 1.00 89.94 84 THR A N 1
ATOM 626 C CA . THR A 1 84 ? 0.805 -10.149 -14.862 1.00 89.94 84 THR A CA 1
ATOM 627 C C . THR A 1 84 ? 1.406 -8.767 -14.712 1.00 89.94 84 THR A C 1
ATOM 629 O O . THR A 1 84 ? 2.064 -8.286 -15.627 1.00 89.94 84 THR A O 1
ATOM 632 N N . GLN A 1 85 ? 1.167 -8.126 -13.584 1.00 90.88 85 GLN A N 1
ATOM 633 C CA . GLN A 1 85 ? 1.531 -6.741 -13.347 1.00 90.88 85 GLN A CA 1
ATOM 634 C C . GLN A 1 85 ? 2.291 -6.677 -12.030 1.00 90.88 85 GLN A C 1
ATOM 636 O O . GLN A 1 85 ? 1.843 -7.253 -11.036 1.00 90.88 85 GLN A O 1
ATOM 641 N N . ASN A 1 86 ? 3.437 -6.000 -12.025 1.00 95.00 86 ASN A N 1
ATOM 642 C CA . ASN A 1 86 ? 4.115 -5.675 -10.775 1.00 95.00 86 ASN A CA 1
ATOM 643 C C . ASN A 1 86 ? 3.570 -4.334 -10.303 1.00 95.00 86 ASN A C 1
ATOM 645 O O . ASN A 1 86 ? 3.714 -3.335 -11.006 1.00 95.00 86 ASN A O 1
ATOM 649 N N . VAL A 1 87 ? 2.932 -4.319 -9.140 1.00 96.44 87 VAL A N 1
ATOM 650 C CA . VAL A 1 87 ? 2.307 -3.122 -8.579 1.00 96.44 87 VAL A CA 1
ATOM 651 C C . VAL A 1 87 ? 2.999 -2.800 -7.265 1.00 96.44 87 VAL A C 1
ATOM 653 O O . VAL A 1 87 ? 3.106 -3.648 -6.384 1.00 96.44 87 VAL A O 1
ATOM 656 N N . TYR A 1 88 ? 3.487 -1.576 -7.136 1.00 97.50 88 TYR A N 1
ATOM 657 C CA . TYR A 1 88 ? 4.170 -1.094 -5.946 1.00 97.50 88 TYR A CA 1
ATOM 658 C C . TYR A 1 88 ? 3.283 -0.064 -5.276 1.00 97.50 88 TYR A C 1
ATOM 660 O O . TYR A 1 88 ? 2.944 0.952 -5.883 1.00 97.50 88 TYR A O 1
ATOM 668 N N . VAL A 1 89 ? 2.906 -0.318 -4.031 1.00 97.88 89 VAL A N 1
ATOM 669 C CA . VAL A 1 89 ? 2.020 0.566 -3.274 1.00 97.88 89 VAL A CA 1
ATOM 670 C C . VAL A 1 89 ? 2.631 0.912 -1.931 1.00 97.88 89 VAL A C 1
ATOM 672 O O . VAL A 1 89 ? 3.423 0.151 -1.383 1.00 97.88 89 VAL A O 1
ATOM 675 N N . TRP A 1 90 ? 2.232 2.046 -1.377 1.00 98.06 90 TRP A N 1
ATOM 676 C CA . TRP A 1 90 ? 2.303 2.272 0.054 1.00 98.06 90 TRP A CA 1
ATOM 677 C C . TRP A 1 90 ? 0.956 1.908 0.656 1.00 98.06 90 TRP A C 1
ATOM 679 O O . TRP A 1 90 ? -0.054 2.515 0.305 1.00 98.06 90 TRP A O 1
ATOM 689 N N . ALA A 1 91 ? 0.934 0.911 1.530 1.00 98.19 91 ALA A N 1
ATOM 690 C CA . ALA A 1 91 ? -0.280 0.448 2.177 1.00 98.19 91 ALA A CA 1
ATOM 691 C C . ALA A 1 91 ? -0.359 0.985 3.604 1.00 98.19 91 ALA A C 1
ATOM 693 O O . ALA A 1 91 ? 0.650 1.032 4.309 1.00 98.19 91 ALA A O 1
ATOM 694 N N . LEU A 1 92 ? -1.568 1.336 4.029 1.00 98.44 92 LEU A N 1
ATOM 695 C CA . LEU A 1 92 ? -1.909 1.513 5.431 1.00 98.44 92 LEU A CA 1
ATOM 696 C C . LEU A 1 92 ? -3.096 0.617 5.753 1.00 98.44 92 LEU A C 1
ATOM 698 O O . LEU A 1 92 ? -4.149 0.757 5.136 1.00 98.44 92 LEU A O 1
ATOM 702 N N . CYS A 1 93 ? -2.920 -0.282 6.712 1.00 98.44 93 CYS A N 1
ATOM 703 C CA . CYS A 1 93 ? -3.961 -1.156 7.229 1.00 98.44 93 CYS A CA 1
ATOM 70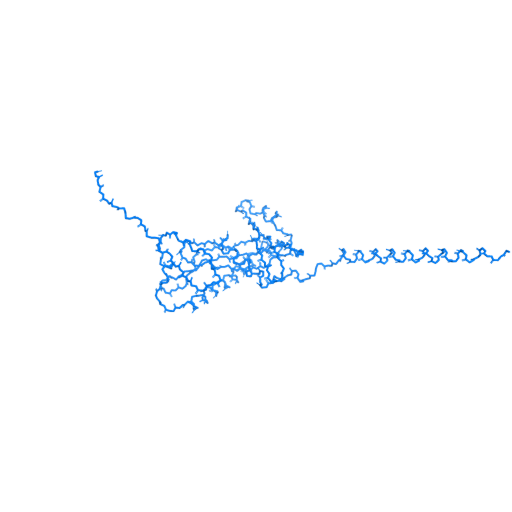4 C C . CYS A 1 93 ? -4.152 -0.869 8.713 1.00 98.44 93 CYS A C 1
ATOM 706 O O . CYS A 1 93 ? -3.187 -0.922 9.470 1.00 98.44 93 CYS A O 1
ATOM 708 N N . ALA A 1 94 ? -5.378 -0.578 9.134 1.00 98.25 94 ALA A N 1
ATOM 709 C CA . ALA A 1 94 ? -5.696 -0.278 10.522 1.00 98.25 94 ALA A CA 1
ATOM 710 C C . ALA A 1 94 ? -6.959 -1.016 10.967 1.00 98.25 94 ALA A C 1
ATOM 712 O O . ALA A 1 94 ? -7.963 -1.059 10.256 1.00 98.25 94 ALA A O 1
ATOM 713 N N . GLU A 1 95 ? -6.892 -1.600 12.156 1.00 98.12 95 GLU A N 1
ATOM 714 C CA . GLU A 1 95 ? -8.027 -2.147 12.880 1.00 98.12 95 GLU A CA 1
ATOM 715 C C . GLU A 1 95 ? -8.844 -1.011 13.494 1.00 98.12 95 GLU A C 1
ATOM 717 O O . GLU A 1 95 ? -8.293 -0.102 14.116 1.00 98.12 95 GLU A O 1
ATOM 722 N N . TYR A 1 96 ? -10.164 -1.099 13.384 1.00 97.25 96 TYR A N 1
ATOM 723 C CA . TYR A 1 96 ? -11.098 -0.232 14.084 1.00 97.25 96 TYR A CA 1
ATOM 724 C C . TYR A 1 96 ? -12.105 -1.062 14.872 1.00 97.25 96 TYR A C 1
ATOM 726 O O . TYR A 1 96 ? -12.637 -2.061 14.390 1.00 97.25 96 TYR A O 1
ATOM 734 N N . TYR A 1 97 ? -12.378 -0.631 16.098 1.00 94.25 97 TYR A N 1
ATOM 735 C CA . TYR A 1 97 ? -13.326 -1.264 17.008 1.00 94.25 97 TYR A CA 1
ATOM 736 C C . TYR A 1 97 ? -14.111 -0.197 17.770 1.00 94.25 97 TYR A C 1
ATOM 738 O O . TYR A 1 97 ? -13.696 0.956 17.854 1.00 94.25 97 TYR A O 1
ATOM 746 N N . VAL A 1 98 ? -15.263 -0.559 18.330 1.00 91.75 98 VAL A N 1
ATOM 747 C CA . VAL A 1 98 ? -16.082 0.370 19.115 1.00 91.75 98 VAL A CA 1
ATOM 748 C C . VAL A 1 98 ? -15.763 0.172 20.588 1.00 91.75 98 VAL A C 1
ATOM 750 O O . VAL A 1 98 ? -15.997 -0.899 21.147 1.00 91.75 98 VAL A O 1
ATOM 753 N N . ALA A 1 99 ? -15.258 1.219 21.231 1.00 90.50 99 ALA A N 1
ATOM 754 C CA . ALA A 1 99 ? -15.007 1.255 22.662 1.00 90.50 99 ALA A CA 1
ATOM 755 C C . ALA A 1 99 ? -15.822 2.388 23.278 1.00 90.50 99 ALA A C 1
ATOM 757 O O . ALA A 1 99 ? -15.745 3.526 22.837 1.00 90.50 99 ALA A O 1
ATOM 758 N N . GLN A 1 100 ? -16.626 2.075 24.298 1.00 90.44 100 GLN A N 1
ATOM 759 C CA . GLN A 1 100 ? -17.445 3.072 25.009 1.00 90.44 100 GLN A CA 1
ATOM 760 C C . GLN A 1 100 ? -18.396 3.873 24.092 1.00 90.44 100 GLN A C 1
ATOM 762 O O . GLN A 1 100 ? -18.741 5.010 24.390 1.00 90.44 100 GLN A O 1
ATOM 767 N N . GLY A 1 101 ? -18.852 3.265 22.990 1.00 88.50 101 GLY A N 1
ATOM 768 C CA . GLY A 1 101 ? -19.727 3.918 22.010 1.00 88.50 101 GLY A CA 1
ATOM 769 C C . GLY A 1 101 ? -18.994 4.781 20.980 1.00 88.50 101 GLY A C 1
ATOM 770 O O . GLY A 1 101 ? -19.651 5.397 20.147 1.00 88.50 101 GLY A O 1
ATOM 771 N N . GLU A 1 102 ? -17.661 4.799 20.997 1.00 92.12 102 GLU A N 1
ATOM 772 C CA . GLU A 1 102 ? -16.837 5.556 20.057 1.00 92.12 102 GLU A CA 1
ATOM 773 C C . GLU A 1 102 ? -16.001 4.624 19.177 1.00 92.12 102 GLU A C 1
ATOM 775 O O . GLU A 1 102 ? -15.428 3.632 19.640 1.00 92.12 102 GLU A O 1
ATOM 780 N N . LEU A 1 103 ? -15.919 4.954 17.887 1.00 94.50 103 LEU A N 1
ATOM 781 C CA . LEU A 1 103 ? -15.034 4.272 16.952 1.00 94.50 103 LEU A CA 1
ATOM 782 C C . LEU A 1 103 ? -13.579 4.599 17.308 1.00 94.50 103 LEU A C 1
ATOM 784 O O . LEU A 1 103 ? -13.161 5.753 17.263 1.00 94.50 103 LEU A O 1
ATOM 788 N N . THR A 1 104 ? -12.814 3.573 17.655 1.00 95.69 104 TH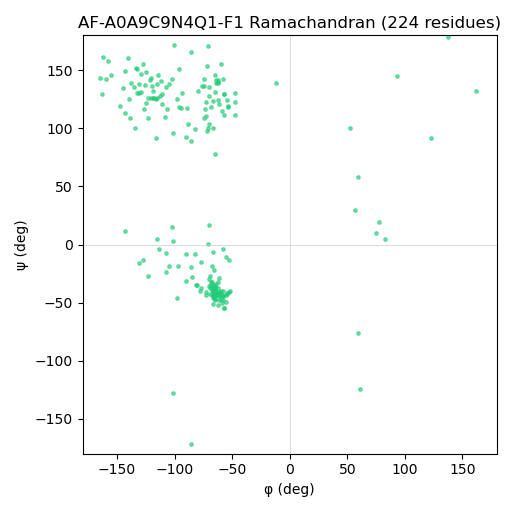R A N 1
ATOM 789 C CA . THR A 1 104 ? -11.433 3.661 18.129 1.00 95.69 104 THR A CA 1
ATOM 790 C C . THR A 1 104 ? -10.516 2.889 17.187 1.00 95.69 104 THR A C 1
ATOM 792 O O . THR A 1 104 ? -10.838 1.778 16.770 1.00 95.69 104 THR A O 1
ATOM 795 N N . MET A 1 105 ? -9.364 3.474 16.858 1.00 96.31 105 MET A N 1
ATOM 796 C CA . MET A 1 105 ? -8.316 2.799 16.091 1.00 96.31 105 MET A CA 1
ATOM 797 C C . MET A 1 105 ? -7.498 1.880 17.010 1.00 96.31 105 MET A C 1
ATOM 799 O O . MET A 1 105 ? -7.077 2.295 18.090 1.00 96.31 105 MET A O 1
ATOM 803 N N . GLY A 1 106 ? -7.289 0.639 16.580 1.00 96.44 106 GLY A N 1
ATOM 804 C CA . GLY A 1 106 ? -6.495 -0.388 17.251 1.00 96.44 106 GLY A CA 1
ATOM 805 C C . GLY A 1 106 ? -5.115 -0.557 16.629 1.00 96.44 106 GLY A C 1
ATOM 806 O O . GLY A 1 106 ? -4.360 0.405 16.486 1.00 96.44 106 GLY A O 1
ATOM 807 N N . ALA A 1 107 ? -4.762 -1.800 16.290 1.00 96.38 107 ALA A N 1
ATOM 808 C CA . ALA A 1 107 ? -3.502 -2.096 15.618 1.00 96.38 107 ALA A CA 1
ATOM 809 C C . ALA A 1 107 ? -3.457 -1.456 14.221 1.00 96.38 107 ALA A C 1
ATOM 811 O O . ALA A 1 107 ? -4.456 -1.449 13.506 1.00 96.38 107 ALA A O 1
ATOM 812 N N . ALA A 1 108 ? -2.295 -0.947 13.813 1.00 96.44 108 ALA A N 1
ATOM 813 C CA . ALA A 1 108 ? -2.102 -0.397 12.477 1.00 96.44 108 ALA A CA 1
ATOM 814 C C . ALA A 1 108 ? -0.705 -0.710 11.934 1.00 96.44 108 ALA A C 1
ATOM 816 O O . ALA A 1 108 ? 0.268 -0.796 12.685 1.00 96.44 108 ALA A O 1
ATOM 817 N N . SER A 1 109 ? -0.613 -0.850 10.617 1.00 95.25 109 SER A N 1
ATOM 818 C CA . SER A 1 109 ? 0.627 -0.990 9.863 1.00 95.25 109 SER A CA 1
ATOM 819 C C . SER A 1 109 ? 0.619 -0.016 8.685 1.00 95.25 109 SER A C 1
ATOM 821 O O . SER A 1 109 ? -0.403 0.180 8.031 1.00 95.25 109 SER A O 1
ATOM 823 N N . SER A 1 110 ? 1.758 0.630 8.430 1.00 95.81 110 SER A N 1
ATOM 824 C CA . SER A 1 110 ? 1.946 1.548 7.303 1.00 95.81 110 SER A CA 1
ATOM 825 C C . SER A 1 110 ? 3.317 1.299 6.697 1.00 95.81 110 SER A C 1
ATOM 827 O O . SER A 1 110 ? 4.335 1.569 7.335 1.00 95.81 110 SER A O 1
ATOM 829 N N . LEU A 1 111 ? 3.348 0.715 5.501 1.00 96.25 111 LEU A N 1
ATOM 830 C CA . LEU A 1 111 ? 4.583 0.264 4.870 1.00 96.25 111 LEU A CA 1
ATOM 831 C C . LEU A 1 111 ? 4.443 0.146 3.347 1.00 96.25 111 LEU A C 1
ATOM 833 O O . LEU A 1 111 ? 3.335 -0.027 2.829 1.00 96.25 111 LEU A O 1
ATOM 837 N N . PRO A 1 112 ? 5.559 0.197 2.606 1.00 97.94 112 PRO A N 1
ATOM 838 C CA . PRO A 1 112 ? 5.542 -0.111 1.190 1.00 97.94 112 PRO A CA 1
ATOM 839 C C . PRO A 1 112 ? 5.400 -1.622 0.952 1.00 97.94 112 PRO A C 1
ATOM 841 O O . PRO A 1 112 ? 5.984 -2.445 1.657 1.00 97.94 112 PRO A O 1
ATOM 844 N N . VAL A 1 113 ? 4.646 -1.986 -0.084 1.00 98.44 113 VAL A N 1
ATOM 845 C CA . VAL A 1 113 ? 4.355 -3.368 -0.476 1.00 98.44 113 VAL A CA 1
ATOM 846 C C . VAL A 1 113 ? 4.576 -3.526 -1.979 1.00 98.44 113 VAL A C 1
ATOM 848 O O . VAL A 1 113 ? 4.070 -2.743 -2.785 1.00 98.44 113 VAL A O 1
ATOM 851 N N . ALA A 1 114 ? 5.331 -4.554 -2.360 1.00 98.31 114 ALA A N 1
ATOM 852 C CA . ALA A 1 114 ? 5.483 -4.982 -3.744 1.00 98.31 114 ALA A CA 1
ATOM 853 C C . ALA A 1 114 ? 4.530 -6.151 -4.016 1.00 98.31 114 ALA A C 1
ATOM 855 O O . ALA A 1 114 ? 4.567 -7.164 -3.319 1.00 98.31 114 ALA A O 1
ATOM 856 N N . LEU A 1 115 ? 3.683 -6.016 -5.031 1.00 98.31 115 LEU A N 1
ATOM 857 C CA . LEU A 1 115 ? 2.612 -6.953 -5.356 1.00 98.31 115 LEU A CA 1
ATOM 858 C C . LEU A 1 115 ? 2.802 -7.514 -6.761 1.00 98.31 115 LEU A C 1
ATOM 860 O O . LEU A 1 115 ? 3.178 -6.791 -7.685 1.00 98.31 115 LEU A O 1
ATOM 864 N N . VAL A 1 116 ? 2.465 -8.789 -6.932 1.00 97.06 116 VAL A N 1
ATOM 865 C CA . VAL A 1 116 ? 2.253 -9.388 -8.251 1.00 97.06 116 VAL A CA 1
ATOM 866 C C . VAL A 1 116 ? 0.758 -9.593 -8.427 1.00 97.06 116 VAL A C 1
ATOM 868 O O . VAL A 1 116 ? 0.131 -10.368 -7.701 1.00 97.06 116 VAL A O 1
ATOM 871 N N . VAL A 1 117 ? 0.181 -8.900 -9.403 1.00 96.50 117 VAL A N 1
ATOM 872 C CA . VAL A 1 117 ? -1.250 -8.941 -9.706 1.00 96.50 117 VAL A CA 1
ATOM 873 C C . VAL A 1 117 ? -1.455 -9.636 -11.042 1.00 96.50 117 VAL A C 1
ATOM 875 O O . VAL A 1 117 ? -0.818 -9.300 -12.038 1.00 96.50 117 VAL A O 1
ATOM 878 N N . ARG A 1 118 ? -2.350 -10.619 -11.082 1.00 95.25 118 ARG A N 1
ATOM 879 C CA . ARG A 1 118 ? -2.773 -11.287 -12.311 1.00 95.25 118 ARG A CA 1
ATOM 880 C C . ARG A 1 118 ? -4.182 -10.849 -12.671 1.00 95.25 118 ARG A C 1
ATOM 882 O O . ARG A 1 118 ? -5.058 -10.847 -11.812 1.00 95.25 118 ARG A O 1
ATOM 889 N N . GLY A 1 119 ? -4.407 -10.538 -13.943 1.00 89.44 119 GLY A N 1
ATOM 890 C CA . GLY A 1 119 ? -5.734 -10.163 -14.420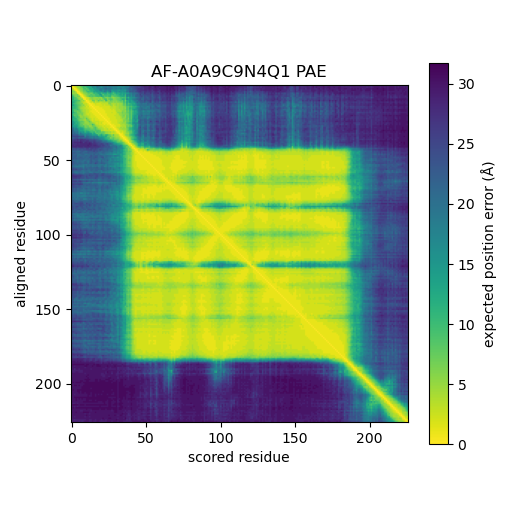 1.00 89.44 119 GLY A CA 1
ATOM 891 C C . GLY A 1 119 ? -5.757 -8.979 -15.374 1.00 89.44 119 GLY A C 1
ATOM 892 O O . GLY A 1 119 ? -4.716 -8.411 -15.707 1.00 89.44 119 GLY A O 1
ATOM 893 N N . ARG A 1 120 ? -6.963 -8.641 -15.838 1.00 81.12 120 ARG A N 1
ATOM 894 C CA . ARG A 1 120 ? -7.230 -7.479 -16.694 1.00 81.12 120 ARG A CA 1
ATOM 895 C C . ARG A 1 120 ? -8.705 -7.079 -16.627 1.00 81.12 120 ARG A C 1
ATOM 897 O O . ARG A 1 120 ? -9.566 -7.958 -16.668 1.00 81.12 120 ARG A O 1
ATOM 904 N N . ALA A 1 121 ? -8.958 -5.771 -16.650 1.00 76.38 121 ALA A N 1
ATOM 905 C CA . ALA A 1 121 ? -10.266 -5.115 -16.704 1.00 76.38 121 ALA A CA 1
ATOM 906 C C . ALA A 1 121 ? -11.190 -5.453 -15.523 1.00 76.38 121 ALA A C 1
ATOM 908 O O . ALA A 1 121 ? -11.335 -4.664 -14.598 1.00 76.38 121 ALA A O 1
ATOM 909 N N . ASP A 1 122 ? -11.785 -6.645 -15.531 1.00 79.75 122 ASP A N 1
ATOM 910 C CA . ASP A 1 122 ? -12.905 -6.979 -14.640 1.00 79.75 122 ASP A CA 1
ATOM 911 C C . ASP A 1 122 ? -12.556 -8.058 -13.608 1.00 79.75 122 ASP A C 1
ATOM 913 O O . ASP A 1 122 ? -13.376 -8.418 -12.763 1.00 79.75 122 ASP A O 1
ATOM 917 N N . SER A 1 123 ? -11.350 -8.621 -13.682 1.00 88.62 123 SER A N 1
ATOM 918 C CA . SER A 1 123 ? -10.899 -9.648 -12.750 1.00 88.62 123 SER A CA 1
ATOM 919 C C . SER A 1 123 ? -9.423 -9.464 -12.458 1.00 88.62 123 SER A C 1
ATOM 921 O O . SER A 1 123 ? -8.589 -9.654 -13.343 1.00 88.62 123 SER A O 1
ATOM 923 N N . TYR A 1 124 ? -9.135 -9.103 -11.210 1.00 94.38 124 TYR A N 1
ATOM 924 C CA . TYR A 1 124 ? -7.798 -8.972 -10.655 1.00 94.38 124 TYR A CA 1
ATOM 925 C C . TYR A 1 124 ? -7.637 -9.900 -9.460 1.00 94.38 124 TYR A C 1
ATOM 927 O O . TYR A 1 124 ? -8.555 -10.077 -8.661 1.00 94.38 124 TYR A O 1
ATOM 935 N N . GLN A 1 125 ? -6.454 -10.486 -9.343 1.00 96.38 125 GLN A N 1
ATOM 936 C CA . GLN A 1 125 ? -6.064 -11.315 -8.219 1.00 96.38 125 GLN A CA 1
ATOM 937 C C . GLN A 1 125 ? -4.620 -10.999 -7.853 1.00 96.38 125 GLN A C 1
ATOM 939 O O . GLN A 1 125 ? -3.723 -11.121 -8.689 1.00 96.38 125 GLN A O 1
ATOM 944 N N . VAL A 1 126 ? -4.382 -10.642 -6.595 1.00 97.44 126 VAL A N 1
ATOM 945 C CA . VAL A 1 126 ? -3.025 -10.616 -6.050 1.00 97.44 126 VAL A CA 1
ATOM 946 C C . VAL A 1 126 ? -2.573 -12.062 -5.852 1.00 97.44 126 VAL A C 1
ATOM 948 O O . VAL A 1 126 ? -3.248 -12.844 -5.185 1.00 97.44 126 VAL A O 1
ATOM 951 N N . VAL A 1 127 ? -1.459 -12.435 -6.478 1.00 97.19 127 VAL A N 1
ATOM 952 C CA . VAL A 1 127 ? -0.902 -13.797 -6.398 1.00 97.19 127 VAL A CA 1
ATOM 953 C C . VAL A 1 127 ? 0.331 -13.876 -5.503 1.00 97.19 127 VAL A C 1
ATOM 955 O O . VAL A 1 127 ? 0.689 -14.963 -5.063 1.00 97.19 127 VAL A O 1
ATOM 958 N N . GLU A 1 128 ? 0.970 -12.740 -5.227 1.00 97.56 128 GLU A N 1
ATOM 959 C CA . GLU A 1 128 ? 2.152 -12.643 -4.375 1.00 97.56 128 GLU A CA 1
ATOM 960 C C . GLU A 1 128 ? 2.255 -11.232 -3.786 1.00 97.56 128 GLU A C 1
ATOM 962 O O . GLU A 1 128 ? 1.934 -10.251 -4.464 1.00 97.56 128 GLU A O 1
ATOM 967 N N . HIS A 1 129 ? 2.751 -11.132 -2.552 1.00 98.19 129 HIS A N 1
ATOM 968 C CA . H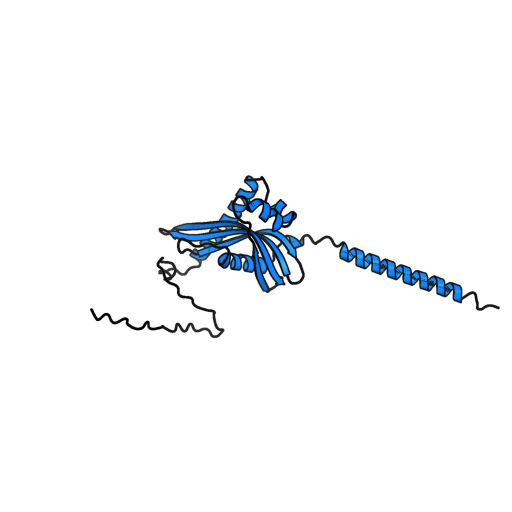IS A 1 129 ? 3.187 -9.875 -1.957 1.00 98.19 129 HIS A CA 1
ATOM 969 C C . HIS A 1 129 ? 4.560 -10.039 -1.301 1.00 98.19 129 HIS A C 1
ATOM 971 O O . HIS A 1 129 ? 4.916 -11.120 -0.829 1.00 98.19 129 HIS A O 1
ATOM 977 N N . ARG A 1 130 ? 5.327 -8.950 -1.266 1.00 98.25 130 ARG A N 1
ATOM 978 C CA . ARG A 1 130 ? 6.608 -8.839 -0.566 1.00 98.25 130 ARG A CA 1
ATOM 979 C C . ARG A 1 130 ? 6.675 -7.495 0.148 1.00 98.25 130 ARG A C 1
ATOM 981 O O . ARG A 1 130 ? 6.271 -6.473 -0.407 1.00 98.25 130 ARG A O 1
ATOM 988 N N . VAL A 1 131 ? 7.199 -7.511 1.365 1.00 97.75 131 VAL A N 1
ATOM 989 C CA . VAL A 1 131 ? 7.385 -6.337 2.225 1.00 97.75 131 VAL A CA 1
ATOM 990 C C . VAL A 1 131 ? 8.854 -6.252 2.633 1.00 97.75 131 VAL A C 1
ATOM 992 O O . VAL A 1 131 ? 9.501 -7.301 2.721 1.00 97.75 131 VAL A O 1
ATOM 995 N N . PRO A 1 132 ? 9.410 -5.048 2.846 1.00 97.62 132 PRO A N 1
ATOM 996 C CA . PRO A 1 132 ? 10.756 -4.929 3.385 1.00 97.62 132 PRO A CA 1
ATOM 997 C C . PRO A 1 132 ? 10.808 -5.480 4.814 1.00 97.62 132 PRO A C 1
ATOM 999 O O . PRO A 1 132 ? 9.845 -5.352 5.569 1.00 97.62 132 PRO A O 1
ATOM 1002 N N . GLY A 1 133 ? 11.931 -6.087 5.187 1.00 96.62 133 GLY A N 1
ATOM 1003 C CA . GLY A 1 133 ? 12.209 -6.449 6.569 1.00 96.62 133 GLY A CA 1
ATOM 1004 C C . GLY A 1 133 ? 12.496 -5.225 7.438 1.00 96.62 133 GLY A C 1
ATOM 1005 O O . GLY A 1 133 ? 12.693 -4.112 6.955 1.00 96.62 133 GLY A O 1
ATOM 1006 N N . ASP A 1 134 ? 12.567 -5.439 8.747 1.00 93.44 134 ASP A N 1
ATOM 1007 C CA . ASP A 1 134 ? 12.786 -4.357 9.705 1.00 93.44 134 ASP A CA 1
ATOM 1008 C C . ASP A 1 134 ? 14.272 -4.019 9.921 1.00 93.44 134 ASP A C 1
ATOM 1010 O O . ASP A 1 134 ? 15.194 -4.777 9.590 1.00 93.44 134 ASP A O 1
ATOM 1014 N N . GLY A 1 135 ? 14.516 -2.865 10.548 1.00 94.12 135 GLY A N 1
ATOM 1015 C CA . GLY A 1 135 ? 15.830 -2.478 11.060 1.00 94.12 135 GLY A CA 1
ATOM 1016 C C . GLY A 1 135 ? 16.897 -2.378 9.969 1.00 94.12 135 GLY A C 1
ATOM 1017 O O . GLY A 1 135 ? 16.738 -1.646 8.994 1.00 94.12 135 GLY A O 1
ATOM 1018 N N . SER A 1 136 ? 18.007 -3.104 10.134 1.00 95.62 136 SER A N 1
ATOM 1019 C CA . SER A 1 136 ? 19.125 -3.076 9.180 1.00 95.62 136 SER A CA 1
ATOM 1020 C C . SER A 1 136 ? 18.791 -3.683 7.815 1.00 95.62 136 SER A C 1
ATOM 1022 O O . SER A 1 136 ? 19.514 -3.415 6.859 1.00 95.62 136 SER A O 1
ATOM 1024 N N . ASN A 1 137 ? 17.725 -4.485 7.717 1.00 96.06 137 ASN A N 1
ATOM 1025 C CA . ASN A 1 137 ? 17.311 -5.112 6.460 1.00 96.06 137 ASN A CA 1
ATOM 1026 C C . ASN A 1 137 ? 16.403 -4.203 5.623 1.00 96.06 137 ASN A C 1
ATOM 1028 O O . ASN A 1 137 ? 16.336 -4.376 4.411 1.00 96.06 137 ASN A O 1
ATOM 1032 N N . TYR A 1 138 ? 15.788 -3.186 6.237 1.00 95.12 138 TYR A N 1
ATOM 1033 C CA . TYR A 1 138 ? 14.828 -2.313 5.564 1.00 95.12 138 TYR A CA 1
ATOM 1034 C C . TYR A 1 138 ? 15.416 -1.637 4.322 1.00 95.12 138 TYR A C 1
ATOM 1036 O O . TYR A 1 138 ? 14.884 -1.777 3.229 1.00 95.12 138 TYR A O 1
ATOM 1044 N N . GLY A 1 139 ? 16.545 -0.935 4.462 1.00 95.50 139 GLY A N 1
ATOM 1045 C CA . GLY A 1 139 ? 17.192 -0.243 3.339 1.00 95.50 139 GLY A CA 1
ATOM 1046 C C . GLY A 1 139 ? 17.538 -1.174 2.165 1.00 95.50 139 GLY A C 1
ATOM 1047 O O . GLY A 1 139 ? 17.088 -0.912 1.049 1.00 95.50 139 GLY A O 1
ATOM 1048 N N . PRO A 1 140 ? 18.285 -2.273 2.401 1.00 97.69 140 PRO A N 1
ATOM 1049 C CA . PRO A 1 140 ? 18.577 -3.270 1.371 1.00 97.69 140 PRO A CA 1
ATOM 1050 C C . PRO A 1 140 ? 17.329 -3.843 0.687 1.00 97.69 140 PRO A C 1
ATOM 1052 O O . PRO A 1 140 ? 17.308 -3.972 -0.537 1.00 97.69 140 PRO A O 1
ATOM 1055 N N . ASP A 1 141 ? 16.273 -4.141 1.446 1.00 98.31 141 ASP A N 1
ATOM 1056 C CA . ASP A 1 141 ? 15.040 -4.687 0.881 1.00 98.31 141 ASP A CA 1
ATOM 1057 C C . ASP A 1 141 ? 14.281 -3.646 0.054 1.00 98.31 141 ASP A C 1
ATOM 1059 O O . ASP A 1 141 ? 13.738 -3.982 -0.998 1.00 98.31 141 ASP A O 1
ATOM 1063 N N . ILE A 1 142 ? 14.290 -2.370 0.458 1.00 97.69 142 ILE A N 1
ATOM 1064 C CA . ILE A 1 142 ? 13.734 -1.285 -0.358 1.00 97.69 142 ILE A CA 1
ATOM 1065 C C . ILE A 1 142 ? 14.424 -1.235 -1.726 1.00 97.69 142 ILE A C 1
ATOM 1067 O O . ILE A 1 142 ? 13.754 -1.126 -2.753 1.00 97.69 142 ILE A O 1
ATOM 1071 N N . GLU A 1 143 ? 15.752 -1.353 -1.764 1.00 96.94 143 GLU A N 1
ATOM 1072 C CA . GLU A 1 143 ? 16.513 -1.360 -3.018 1.00 96.94 143 GLU A CA 1
ATOM 1073 C C . GLU A 1 143 ? 16.255 -2.604 -3.876 1.00 96.94 143 GLU A C 1
ATOM 1075 O O . GLU A 1 143 ? 16.205 -2.496 -5.102 1.00 96.94 143 GLU A O 1
ATOM 1080 N N . ALA A 1 144 ? 16.081 -3.770 -3.251 1.00 97.75 144 ALA A N 1
ATOM 1081 C CA . ALA A 1 144 ? 15.896 -5.040 -3.947 1.00 97.75 144 ALA A CA 1
ATOM 1082 C C . ALA A 1 144 ? 14.459 -5.265 -4.450 1.00 97.75 144 ALA A C 1
ATOM 1084 O O . ALA A 1 144 ? 14.260 -5.890 -5.495 1.00 97.75 144 ALA A O 1
ATOM 1085 N N . LEU A 1 145 ? 13.455 -4.800 -3.704 1.00 97.62 145 LEU A N 1
ATOM 1086 C CA . LEU A 1 145 ? 12.046 -5.083 -3.979 1.00 97.62 145 LEU A CA 1
ATOM 1087 C C . LEU A 1 145 ? 11.392 -4.046 -4.894 1.00 97.62 145 LEU A C 1
ATOM 1089 O O . LEU A 1 145 ? 10.490 -4.407 -5.651 1.00 97.62 145 LEU A O 1
ATOM 1093 N N . PHE A 1 146 ? 11.822 -2.783 -4.841 1.00 97.06 146 PHE A N 1
ATOM 1094 C CA . PHE A 1 146 ? 11.102 -1.671 -5.464 1.00 97.06 146 PHE A CA 1
ATOM 1095 C C . PHE A 1 146 ? 11.850 -1.067 -6.652 1.00 97.06 146 PHE A C 1
ATOM 1097 O O . PHE A 1 146 ? 13.071 -0.879 -6.639 1.00 97.06 146 PHE A O 1
ATOM 1104 N N . SER A 1 147 ? 11.093 -0.707 -7.693 1.00 95.06 147 SER A N 1
ATOM 1105 C CA . SER A 1 147 ? 11.645 -0.021 -8.862 1.00 95.06 147 SER A CA 1
ATOM 1106 C C . SER A 1 147 ? 12.288 1.319 -8.455 1.00 95.06 147 SER A C 1
ATOM 1108 O O . SER A 1 147 ? 11.899 1.915 -7.446 1.00 95.06 147 SER A O 1
ATOM 1110 N N . PRO A 1 148 ? 13.261 1.848 -9.224 1.00 94.81 148 PRO A N 1
ATOM 1111 C CA . PRO A 1 148 ? 13.799 3.186 -8.976 1.00 94.81 148 PRO A CA 1
ATOM 1112 C C . PRO A 1 148 ? 12.710 4.261 -8.864 1.00 94.81 148 PRO A C 1
ATOM 1114 O O . PRO A 1 148 ? 12.773 5.085 -7.961 1.00 94.81 148 PRO A O 1
ATOM 1117 N N . ARG A 1 149 ? 11.669 4.187 -9.706 1.00 93.31 149 ARG A N 1
ATOM 1118 C CA . ARG A 1 149 ? 10.540 5.127 -9.664 1.00 93.31 149 ARG A CA 1
ATOM 1119 C C . ARG A 1 149 ? 9.719 4.982 -8.387 1.00 93.31 149 ARG A C 1
ATOM 1121 O O . ARG A 1 149 ? 9.456 5.978 -7.732 1.00 93.31 149 ARG A O 1
ATOM 1128 N N . ALA A 1 150 ? 9.384 3.755 -7.983 1.00 95.81 150 ALA A N 1
ATOM 1129 C CA . ALA A 1 150 ? 8.672 3.531 -6.727 1.00 95.81 150 ALA A CA 1
ATOM 1130 C C . ALA A 1 150 ? 9.457 4.091 -5.532 1.00 95.81 150 ALA A C 1
ATOM 1132 O O . ALA A 1 150 ? 8.871 4.698 -4.644 1.00 95.81 150 ALA A O 1
ATOM 1133 N N . ARG A 1 151 ? 10.787 3.928 -5.523 1.00 96.44 151 ARG A N 1
ATOM 1134 C CA . ARG A 1 151 ? 11.660 4.464 -4.467 1.00 96.44 151 ARG A CA 1
ATOM 1135 C C . ARG A 1 151 ? 11.704 5.990 -4.439 1.00 96.44 151 ARG A C 1
ATOM 1137 O O . ARG A 1 151 ? 11.802 6.554 -3.357 1.00 96.44 151 ARG A O 1
ATOM 1144 N N . GLU A 1 152 ? 11.627 6.653 -5.589 1.00 94.31 152 GLU A N 1
ATOM 1145 C CA . GLU A 1 152 ? 11.499 8.114 -5.658 1.00 94.31 152 GLU A CA 1
ATOM 1146 C C . GLU A 1 152 ? 10.157 8.571 -5.069 1.00 94.31 152 GLU A C 1
ATOM 1148 O O . GLU A 1 152 ? 10.130 9.459 -4.215 1.00 94.31 152 GLU A O 1
ATOM 1153 N N . GLU A 1 153 ? 9.063 7.895 -5.431 1.00 95.06 153 GLU A N 1
ATOM 1154 C CA . GLU A 1 153 ? 7.723 8.187 -4.909 1.00 95.06 153 GLU A CA 1
ATOM 1155 C C . GLU A 1 153 ? 7.604 7.903 -3.402 1.00 95.06 153 GLU A C 1
ATOM 1157 O O . GLU A 1 153 ? 6.784 8.510 -2.720 1.00 95.06 153 GLU A O 1
ATOM 1162 N N . MET A 1 154 ? 8.457 7.058 -2.811 1.00 95.06 154 MET A N 1
ATOM 1163 C CA . MET A 1 154 ? 8.481 6.829 -1.356 1.00 95.06 154 MET A CA 1
ATOM 1164 C C . MET A 1 154 ? 8.928 8.042 -0.528 1.00 95.06 154 MET A C 1
ATOM 1166 O O . MET A 1 154 ? 8.811 7.986 0.696 1.00 95.06 154 MET A O 1
ATOM 1170 N N . CYS A 1 155 ? 9.378 9.134 -1.154 1.00 93.81 155 CYS A N 1
ATOM 1171 C CA . CYS A 1 155 ? 9.872 10.337 -0.480 1.00 93.81 155 CYS A CA 1
ATOM 1172 C C . CYS A 1 155 ? 11.082 10.084 0.442 1.00 93.81 155 CYS A C 1
ATOM 1174 O O . CYS A 1 155 ? 11.039 10.361 1.647 1.00 93.81 155 CYS A O 1
ATOM 1176 N N . PRO A 1 156 ? 12.192 9.552 -0.102 1.00 92.25 156 PRO A N 1
ATOM 1177 C CA . PRO A 1 156 ? 13.366 9.211 0.688 1.00 92.25 156 PRO A CA 1
ATOM 1178 C C . PRO A 1 156 ? 13.961 10.459 1.350 1.00 92.25 156 PRO A C 1
ATOM 1180 O O . PRO A 1 156 ? 14.313 11.430 0.685 1.00 92.25 156 PRO A O 1
ATOM 1183 N N . GLY A 1 157 ? 14.098 10.421 2.676 1.00 91.44 157 GLY A N 1
ATOM 1184 C CA . GLY A 1 157 ? 14.677 11.524 3.446 1.00 91.44 157 GLY A CA 1
ATOM 1185 C C . GLY A 1 157 ? 13.761 12.738 3.632 1.00 91.44 157 GLY A C 1
ATOM 1186 O O . GLY A 1 157 ? 14.236 13.753 4.138 1.00 91.44 157 GLY A O 1
ATOM 1187 N N . ASP A 1 158 ? 12.473 12.639 3.283 1.00 95.94 158 ASP A N 1
ATOM 1188 C CA . ASP A 1 158 ? 11.474 13.688 3.517 1.00 95.94 158 ASP A CA 1
ATOM 1189 C C . ASP A 1 158 ? 10.373 13.205 4.486 1.00 95.94 158 ASP A C 1
ATOM 1191 O O . ASP A 1 158 ? 9.350 12.648 4.070 1.00 95.94 158 ASP A O 1
ATOM 1195 N N . PRO A 1 159 ? 10.546 13.441 5.802 1.00 94.62 159 PRO A N 1
ATOM 1196 C CA . PRO A 1 159 ? 9.544 13.084 6.801 1.00 94.62 159 PRO A CA 1
ATOM 1197 C C . PRO A 1 159 ? 8.205 13.800 6.607 1.00 94.62 159 PRO A C 1
ATOM 1199 O O . PRO A 1 159 ? 7.171 13.259 6.987 1.00 94.62 159 PRO A O 1
ATOM 1202 N N . ALA A 1 160 ? 8.193 15.011 6.037 1.00 96.69 160 ALA A N 1
ATOM 1203 C CA . ALA A 1 160 ? 6.953 15.755 5.840 1.00 96.69 160 ALA A CA 1
ATOM 1204 C C . ALA A 1 160 ? 6.091 15.085 4.767 1.00 96.69 160 ALA A C 1
ATOM 1206 O O . ALA A 1 160 ? 4.888 14.915 4.973 1.00 96.69 160 ALA A O 1
ATOM 1207 N N . CYS A 1 161 ? 6.704 14.636 3.668 1.00 95.25 161 CYS A N 1
ATOM 1208 C CA . CYS A 1 161 ? 6.000 13.847 2.663 1.00 95.25 161 CYS A CA 1
ATOM 1209 C C . CYS A 1 161 ? 5.470 12.520 3.238 1.00 95.25 161 CYS A C 1
ATOM 1211 O O . CYS A 1 161 ? 4.291 12.206 3.055 1.00 95.25 161 CYS A O 1
ATOM 1213 N N . ILE A 1 162 ? 6.300 11.768 3.975 1.00 92.75 162 ILE A N 1
ATOM 1214 C CA . ILE A 1 162 ? 5.903 10.480 4.575 1.00 92.75 162 ILE A CA 1
ATOM 1215 C C . ILE A 1 162 ? 4.724 10.667 5.541 1.00 92.75 162 ILE A C 1
ATOM 1217 O O . ILE A 1 162 ? 3.724 9.954 5.450 1.00 92.75 162 ILE A O 1
ATOM 1221 N N . ASN A 1 163 ? 4.795 11.671 6.419 1.00 95.00 163 ASN A N 1
ATOM 1222 C CA . ASN A 1 163 ? 3.724 11.967 7.371 1.00 95.00 163 ASN A CA 1
ATOM 1223 C C . ASN A 1 163 ? 2.443 12.427 6.666 1.00 95.00 163 ASN A C 1
ATOM 1225 O O . ASN A 1 163 ? 1.347 12.040 7.065 1.00 95.00 163 ASN A O 1
ATOM 1229 N N . ALA A 1 164 ? 2.559 13.220 5.597 1.00 96.69 164 ALA A N 1
ATOM 1230 C CA . ALA A 1 164 ? 1.403 13.641 4.812 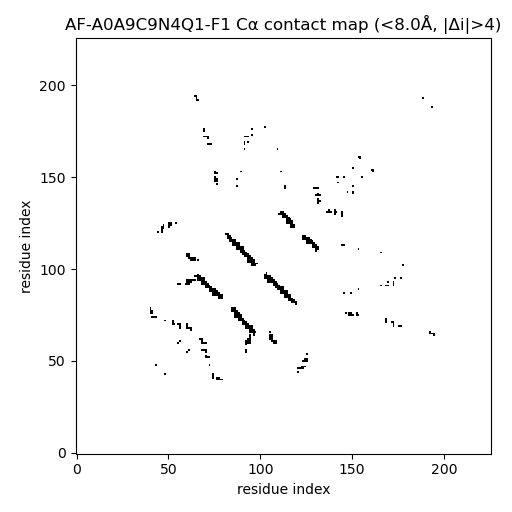1.00 96.69 164 ALA A CA 1
ATOM 1231 C C . ALA A 1 164 ? 0.720 12.454 4.117 1.00 96.69 164 ALA A C 1
ATOM 1233 O O . ALA A 1 164 ? -0.507 12.419 4.048 1.00 96.69 164 ALA A O 1
ATOM 1234 N N . ARG A 1 165 ? 1.490 11.476 3.624 1.00 96.06 165 ARG A N 1
ATOM 1235 C CA . ARG A 1 165 ? 0.945 10.220 3.093 1.00 96.06 165 ARG A CA 1
ATOM 1236 C C . ARG A 1 165 ? 0.197 9.443 4.169 1.00 96.06 165 ARG A C 1
ATOM 1238 O O . ARG A 1 165 ? -0.957 9.090 3.946 1.00 96.06 165 ARG A O 1
ATOM 1245 N N . ALA A 1 166 ? 0.834 9.207 5.316 1.00 95.75 166 ALA A N 1
ATOM 1246 C CA . ALA A 1 166 ? 0.215 8.483 6.423 1.00 95.75 166 ALA A CA 1
ATOM 1247 C C . ALA A 1 166 ? -1.110 9.142 6.832 1.00 95.75 166 ALA A C 1
ATOM 1249 O O . ALA A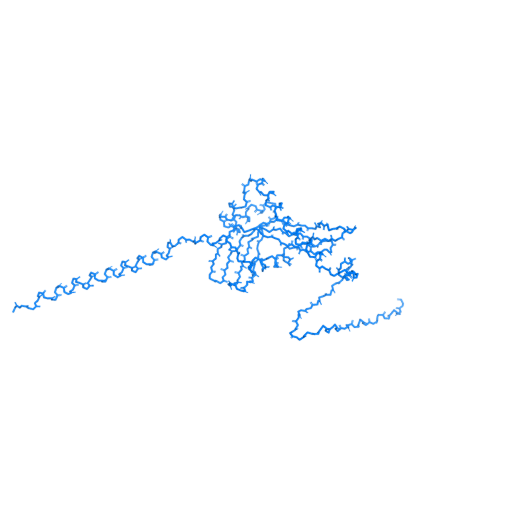 1 166 ? -2.140 8.481 6.813 1.00 95.75 166 ALA A O 1
ATOM 1250 N N . ALA A 1 167 ? -1.119 10.462 7.036 1.00 97.19 167 ALA A N 1
ATOM 1251 C CA . ALA A 1 167 ? -2.325 11.204 7.399 1.00 97.19 167 ALA A CA 1
ATOM 1252 C C . ALA A 1 167 ? -3.453 11.086 6.355 1.00 97.19 167 ALA A C 1
ATOM 1254 O O . ALA A 1 167 ? -4.620 10.954 6.722 1.00 97.19 167 ALA A O 1
ATOM 1255 N N . ARG A 1 168 ? -3.133 11.115 5.051 1.00 97.62 168 ARG A N 1
ATOM 1256 C CA . ARG A 1 168 ? -4.139 10.906 3.993 1.00 97.62 168 ARG A CA 1
ATOM 1257 C C . ARG A 1 168 ? -4.723 9.497 4.041 1.00 97.62 168 ARG A C 1
ATOM 1259 O O . ARG A 1 168 ? -5.938 9.344 3.956 1.00 97.62 168 ARG A O 1
ATOM 1266 N N . LEU A 1 169 ? -3.874 8.477 4.157 1.00 98.06 169 LEU A N 1
ATOM 1267 C CA . LEU A 1 169 ? -4.327 7.087 4.186 1.00 98.06 169 LEU A CA 1
ATOM 1268 C C . LEU A 1 169 ? -5.123 6.781 5.462 1.00 98.06 169 LEU A C 1
ATOM 1270 O O . LEU A 1 169 ? -6.157 6.127 5.372 1.00 98.06 169 LEU A O 1
ATOM 1274 N N . GLU A 1 170 ? -4.711 7.324 6.612 1.00 97.81 170 GLU A N 1
ATOM 1275 C CA . GLU A 1 170 ? -5.451 7.251 7.880 1.00 97.81 170 GLU A CA 1
ATOM 1276 C C . GLU A 1 170 ? -6.860 7.842 7.751 1.00 97.81 170 GLU A C 1
ATOM 1278 O O . GLU A 1 170 ? -7.828 7.224 8.186 1.00 97.81 170 GLU A O 1
ATOM 1283 N N . GLN A 1 171 ? -7.008 9.000 7.098 1.00 98.06 171 GLN A N 1
ATOM 1284 C CA . GLN A 1 171 ? -8.327 9.593 6.848 1.00 98.06 171 GLN A CA 1
ATOM 1285 C C . GLN A 1 171 ? -9.218 8.684 5.994 1.00 98.06 171 GLN A C 1
ATOM 1287 O O . GLN A 1 171 ? -10.406 8.549 6.283 1.00 98.06 171 GLN A O 1
ATOM 1292 N N . ILE A 1 172 ? -8.654 8.043 4.965 1.00 98.19 172 ILE A N 1
ATOM 1293 C CA . ILE A 1 172 ? -9.401 7.130 4.090 1.00 98.19 172 ILE A CA 1
ATOM 1294 C C . ILE A 1 172 ? -9.884 5.904 4.872 1.00 98.19 172 ILE A C 1
ATOM 1296 O O . ILE A 1 172 ? -11.059 5.548 4.772 1.00 98.19 172 ILE A O 1
ATOM 1300 N N . VAL A 1 173 ? -9.014 5.259 5.657 1.00 98.00 173 VAL A N 1
ATOM 1301 C CA . VAL A 1 173 ? -9.411 4.068 6.429 1.00 98.00 173 VAL A CA 1
ATOM 1302 C C . VAL A 1 173 ? -10.374 4.414 7.565 1.00 98.00 173 VAL A C 1
ATOM 1304 O O . VAL A 1 173 ? -11.334 3.677 7.773 1.00 98.00 173 VAL A O 1
ATOM 1307 N N . ALA A 1 174 ? -10.197 5.559 8.231 1.00 97.88 174 ALA A N 1
ATOM 1308 C CA . ALA A 1 174 ? -11.102 6.025 9.280 1.00 97.88 174 ALA A CA 1
ATOM 1309 C C . ALA A 1 174 ? -12.506 6.309 8.733 1.00 97.88 174 ALA A C 1
ATOM 1311 O O . ALA A 1 174 ? -13.503 5.911 9.335 1.00 97.88 174 ALA A O 1
ATOM 1312 N N . GLU A 1 175 ? -12.597 6.962 7.573 1.00 98.00 175 GLU A N 1
ATOM 1313 C CA . GLU A 1 175 ? -13.878 7.235 6.926 1.00 98.00 175 GLU A CA 1
ATOM 1314 C C . GLU A 1 175 ? -14.576 5.942 6.494 1.00 98.00 175 GLU A C 1
ATOM 1316 O O . GLU A 1 175 ? -15.774 5.777 6.714 1.00 98.00 175 GLU A O 1
ATOM 1321 N N . ARG A 1 176 ? -13.831 4.979 5.941 1.00 97.06 176 ARG A N 1
ATOM 1322 C CA . ARG A 1 176 ? -14.379 3.661 5.590 1.00 97.06 176 ARG A CA 1
ATOM 1323 C C . ARG A 1 176 ? -14.902 2.918 6.816 1.00 97.06 176 ARG A C 1
ATOM 1325 O O . ARG A 1 176 ? -16.004 2.377 6.760 1.00 97.06 176 ARG A O 1
ATOM 1332 N N . ALA A 1 177 ? -14.165 2.950 7.924 1.00 96.75 177 ALA A N 1
ATOM 1333 C CA . ALA A 1 177 ? -14.605 2.366 9.184 1.00 96.75 177 ALA A CA 1
ATOM 1334 C C . ALA A 1 177 ? -15.875 3.054 9.722 1.00 96.75 177 ALA A C 1
ATOM 1336 O O . ALA A 1 177 ? -16.814 2.377 10.140 1.00 96.75 177 ALA A O 1
ATOM 1337 N N . ARG A 1 178 ? -15.960 4.389 9.639 1.00 96.31 178 ARG A N 1
ATOM 1338 C CA . ARG A 1 178 ? -17.165 5.151 10.012 1.00 96.31 178 ARG A CA 1
ATOM 1339 C C . ARG A 1 178 ? -18.376 4.724 9.184 1.00 96.31 178 ARG A C 1
ATOM 1341 O O . ARG A 1 178 ? -19.419 4.402 9.748 1.00 96.31 178 ARG A O 1
ATOM 1348 N N . LEU A 1 179 ? -18.227 4.681 7.861 1.00 95.62 179 LEU A N 1
ATOM 1349 C CA . LEU A 1 179 ? -19.292 4.266 6.947 1.00 95.62 179 LEU A CA 1
ATOM 1350 C C . LEU A 1 179 ? -19.726 2.813 7.192 1.00 95.62 179 LEU A C 1
ATOM 1352 O O . LEU A 1 179 ? -20.916 2.514 7.110 1.00 95.62 179 LEU A O 1
ATOM 1356 N N . ALA A 1 180 ? -18.789 1.920 7.522 1.00 92.81 180 ALA A N 1
ATOM 1357 C CA . ALA A 1 180 ? -19.092 0.531 7.859 1.00 92.81 180 ALA A CA 1
ATOM 1358 C C . ALA A 1 180 ? -19.944 0.420 9.134 1.00 92.81 180 ALA A C 1
ATOM 1360 O O . ALA A 1 180 ? -20.928 -0.320 9.151 1.00 92.81 180 ALA A O 1
ATOM 1361 N N . VAL A 1 181 ? -19.622 1.198 10.173 1.00 89.25 181 VAL A N 1
ATOM 1362 C CA . VAL A 1 181 ? -20.413 1.257 11.413 1.00 89.25 181 VAL A CA 1
ATOM 1363 C C . VAL A 1 181 ? -21.803 1.845 11.165 1.00 89.25 181 VAL A C 1
ATOM 1365 O O . VAL A 1 181 ? -22.785 1.317 11.675 1.00 89.25 181 VAL A O 1
ATOM 1368 N N . GLU A 1 182 ? -21.915 2.899 10.356 1.00 89.94 182 GLU A N 1
ATOM 1369 C CA . GLU A 1 182 ? -23.204 3.527 10.020 1.00 89.94 182 GLU A CA 1
ATOM 1370 C C . GLU A 1 182 ? -24.111 2.630 9.170 1.00 89.94 182 GLU A C 1
ATOM 1372 O O . GLU A 1 182 ? -25.335 2.693 9.286 1.00 89.94 182 GLU A O 1
ATOM 1377 N N . ALA A 1 183 ? -23.522 1.790 8.317 1.00 88.44 183 ALA A N 1
ATOM 1378 C CA . ALA A 1 183 ? -24.255 0.820 7.512 1.00 88.44 183 ALA A CA 1
ATOM 1379 C C . ALA A 1 183 ? -24.702 -0.414 8.316 1.00 88.44 183 ALA A C 1
ATOM 1381 O O . ALA A 1 183 ? -25.552 -1.176 7.841 1.00 88.44 183 ALA A O 1
ATOM 1382 N N . ALA A 1 184 ? -24.143 -0.635 9.511 1.00 80.50 184 ALA A N 1
ATOM 1383 C CA . ALA A 1 184 ? -24.510 -1.763 10.350 1.00 80.50 184 ALA A CA 1
ATOM 1384 C C . ALA A 1 184 ? -25.937 -1.583 10.912 1.00 80.50 184 ALA A C 1
ATOM 1386 O O . ALA A 1 184 ? -26.302 -0.495 11.364 1.00 80.50 184 ALA A O 1
ATOM 1387 N N . PRO A 1 185 ? -26.780 -2.632 10.894 1.00 74.81 185 PRO A N 1
ATOM 1388 C CA . PRO A 1 185 ? -28.136 -2.536 11.416 1.00 74.81 185 PRO A CA 1
ATOM 1389 C C . PRO A 1 185 ? -28.137 -2.214 12.924 1.00 74.81 185 PRO A C 1
ATOM 1391 O O . PRO A 1 185 ? -27.337 -2.787 13.669 1.00 74.81 185 PRO A O 1
ATOM 1394 N N . PRO A 1 186 ? -29.047 -1.338 13.391 1.00 63.66 186 PRO A N 1
ATOM 1395 C CA . PRO A 1 186 ? -29.174 -1.010 14.804 1.00 63.66 186 PRO A CA 1
ATOM 1396 C C . PRO A 1 186 ? -29.815 -2.185 15.567 1.00 63.66 186 PRO A C 1
ATOM 1398 O O . PRO A 1 186 ? -31.002 -2.457 15.413 1.00 63.66 186 PRO A O 1
ATOM 1401 N N . ASP A 1 187 ? -28.998 -2.834 16.398 1.00 58.19 187 ASP A N 1
ATOM 1402 C CA . ASP A 1 187 ? -29.295 -3.751 17.516 1.00 58.19 187 ASP A CA 1
ATOM 1403 C C . ASP A 1 187 ? -29.364 -5.284 17.318 1.00 58.19 187 ASP A C 1
ATOM 1405 O O . ASP A 1 187 ? -29.948 -5.788 16.357 1.00 58.19 187 ASP A O 1
ATOM 1409 N N . PRO A 1 188 ? -28.929 -6.060 18.344 1.00 52.47 188 PRO A N 1
ATOM 1410 C CA . PRO A 1 188 ? -27.877 -5.776 19.323 1.00 52.47 188 PRO A CA 1
ATOM 1411 C C . PRO A 1 188 ? -26.742 -6.792 19.161 1.00 52.47 188 PRO A C 1
ATOM 1413 O O . PRO A 1 188 ? -26.963 -7.995 19.234 1.00 52.47 188 PRO A O 1
ATOM 1416 N N . PHE A 1 189 ? -25.521 -6.293 18.973 1.00 45.75 189 PHE A N 1
ATOM 1417 C CA . PHE A 1 189 ? -24.278 -7.066 18.976 1.00 45.75 189 PHE A CA 1
ATOM 1418 C C . PHE A 1 189 ? -24.268 -8.281 18.038 1.00 45.75 189 PHE A C 1
ATOM 1420 O O . PHE A 1 189 ? -24.693 -9.380 18.412 1.00 45.75 189 PHE A O 1
ATOM 1427 N N . PRO A 1 190 ? -23.658 -8.163 16.849 1.00 46.31 190 PRO A N 1
ATOM 1428 C CA . PRO A 1 190 ? -23.188 -9.364 16.194 1.00 46.31 190 PRO A CA 1
ATOM 1429 C C . PRO A 1 190 ? -22.275 -10.091 17.193 1.00 46.31 190 PRO A C 1
ATOM 1431 O O . PRO A 1 190 ? -21.332 -9.499 17.709 1.00 46.31 190 PRO A O 1
ATOM 1434 N N . LEU A 1 191 ? -22.559 -11.359 17.497 1.00 48.28 191 LEU A N 1
ATOM 1435 C CA . LEU A 1 191 ? -21.800 -12.170 18.466 1.00 48.28 191 LEU A CA 1
ATOM 1436 C C . LEU A 1 191 ? -20.299 -12.305 18.123 1.00 48.28 191 LEU A C 1
ATOM 1438 O O . LEU A 1 191 ? -19.550 -12.891 18.893 1.00 48.28 191 LEU A O 1
ATOM 1442 N N . TRP A 1 192 ? -19.859 -11.764 16.983 1.00 54.88 192 TRP A N 1
ATOM 1443 C CA . TRP A 1 192 ? -18.460 -11.634 16.586 1.00 54.88 192 TRP A CA 1
ATOM 1444 C C . TRP A 1 192 ? -17.783 -10.314 17.022 1.00 54.88 192 TRP A C 1
ATOM 1446 O O . TRP A 1 192 ? -16.571 -10.220 16.895 1.00 54.88 192 TRP A O 1
ATOM 1456 N N . TRP A 1 193 ? -18.516 -9.333 17.571 1.00 48.53 193 TRP A N 1
ATOM 1457 C CA . TRP A 1 193 ? -17.984 -8.049 18.083 1.00 48.53 193 TRP A CA 1
ATOM 1458 C C . TRP A 1 193 ? -17.742 -8.016 19.596 1.00 48.53 193 TRP A C 1
ATOM 1460 O O . TRP A 1 193 ? -17.030 -7.146 20.094 1.00 48.53 193 TRP A O 1
ATOM 1470 N N . ILE A 1 194 ? -18.337 -8.930 20.365 1.00 41.50 194 ILE A N 1
ATOM 1471 C CA . ILE A 1 194 ? -18.049 -9.036 21.798 1.00 41.50 194 ILE A CA 1
ATOM 1472 C C . ILE A 1 194 ? -16.866 -9.987 21.926 1.00 41.50 194 ILE A C 1
ATOM 1474 O O . ILE A 1 194 ? -17.024 -11.194 21.764 1.00 41.50 194 ILE A O 1
ATOM 1478 N N . GLY A 1 195 ? -15.678 -9.439 22.178 1.00 44.12 195 GLY A N 1
ATOM 1479 C CA . GLY A 1 195 ? -14.458 -10.217 22.344 1.00 44.12 195 GLY A CA 1
ATOM 1480 C C . GLY A 1 195 ? -14.646 -11.404 23.291 1.00 44.12 195 GLY A C 1
ATOM 1481 O O . GLY A 1 195 ? -14.816 -11.229 24.495 1.00 44.12 195 GLY A O 1
ATOM 1482 N N . ASN A 1 196 ? -14.591 -12.617 22.740 1.00 37.66 196 ASN A N 1
ATOM 1483 C CA . ASN A 1 196 ? -14.022 -13.776 23.411 1.00 37.66 196 ASN A CA 1
ATOM 1484 C C . ASN A 1 196 ? -13.746 -14.916 22.425 1.00 37.66 196 ASN A C 1
ATOM 1486 O O . ASN A 1 196 ? -14.487 -15.162 21.478 1.00 37.66 196 ASN A O 1
ATOM 1490 N N . ALA A 1 197 ? -12.640 -15.601 22.681 1.00 43.72 197 ALA A N 1
ATOM 1491 C CA . ALA A 1 197 ? -12.059 -16.663 21.882 1.0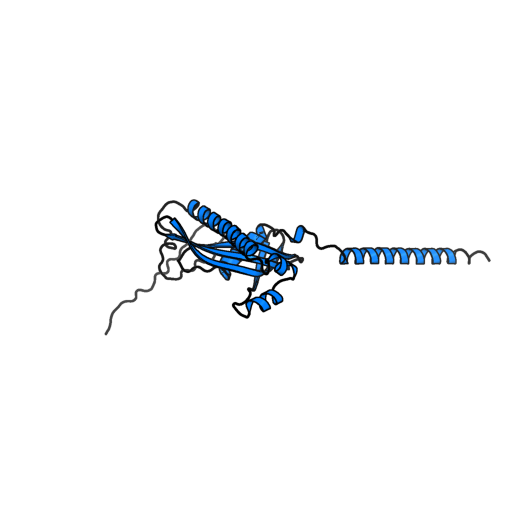0 43.72 197 ALA A CA 1
ATOM 1492 C C . ALA A 1 197 ? -13.051 -17.755 21.428 1.00 43.72 197 ALA A C 1
ATOM 1494 O O . ALA A 1 197 ? -13.751 -18.360 22.235 1.00 43.72 197 ALA A O 1
ATOM 1495 N N . SER A 1 198 ? -13.037 -18.081 20.136 1.00 39.22 198 SER A N 1
ATOM 1496 C CA . SER A 1 198 ? -12.833 -19.438 19.596 1.00 39.22 198 SER A CA 1
ATOM 1497 C C . SER A 1 198 ? -13.324 -19.512 18.149 1.00 39.22 198 SER A C 1
ATOM 1499 O O . SER A 1 198 ? -14.410 -19.068 17.786 1.00 39.22 198 SER A O 1
ATOM 1501 N N . SER A 1 199 ? -12.468 -20.077 17.308 1.00 48.62 199 SER A N 1
ATOM 1502 C CA . SER A 1 199 ? -12.633 -20.282 15.875 1.00 48.62 199 SER A CA 1
ATOM 1503 C C . SER A 1 199 ? -13.982 -20.891 15.480 1.00 48.62 199 SER A C 1
ATOM 1505 O O . SER A 1 199 ? -14.282 -22.029 15.847 1.00 48.62 199 SER A O 1
ATOM 1507 N N . ARG A 1 200 ? -14.729 -20.199 14.614 1.00 36.75 200 ARG A N 1
ATOM 1508 C CA . ARG A 1 200 ? -15.705 -20.825 13.712 1.00 36.75 200 ARG A CA 1
ATOM 1509 C C . ARG A 1 200 ? -15.551 -20.241 12.315 1.00 36.75 200 ARG A C 1
ATOM 1511 O O . ARG A 1 200 ? -16.031 -19.154 12.018 1.00 36.75 200 ARG A O 1
ATOM 1518 N N . SER A 1 201 ? -14.867 -20.989 11.461 1.00 41.84 201 SER A N 1
ATOM 1519 C CA . SER A 1 201 ? -14.876 -20.785 10.019 1.00 41.84 201 SER A CA 1
ATOM 1520 C C . SER A 1 201 ? -16.277 -21.092 9.477 1.00 41.84 201 SER A C 1
ATOM 1522 O O . SER A 1 201 ? -16.797 -22.191 9.658 1.00 41.84 201 SER A O 1
ATOM 1524 N N . CYS A 1 202 ? -16.898 -20.129 8.796 1.00 35.47 202 CYS A N 1
ATOM 1525 C CA . CYS A 1 202 ? -18.022 -20.397 7.899 1.00 35.47 202 CYS A CA 1
ATOM 1526 C C . CYS A 1 202 ? -17.535 -20.215 6.462 1.00 35.47 202 CYS A C 1
ATOM 1528 O O . CYS A 1 202 ? -17.221 -19.108 6.031 1.00 35.47 202 CYS A O 1
ATOM 1530 N N . GLY A 1 203 ? -17.426 -21.334 5.745 1.00 37.31 203 GLY A N 1
ATOM 1531 C CA . GLY A 1 203 ? -17.035 -21.377 4.342 1.00 37.31 203 GLY A CA 1
ATOM 1532 C C . GLY A 1 203 ? -18.117 -20.851 3.392 1.00 37.31 203 GLY A C 1
ATOM 1533 O O . GLY A 1 203 ? -19.309 -20.890 3.684 1.00 37.31 203 GLY A O 1
ATOM 1534 N N . ALA A 1 204 ? -17.627 -20.364 2.253 1.00 41.81 204 ALA A N 1
ATOM 1535 C CA . ALA A 1 204 ? -18.267 -19.865 1.033 1.00 41.81 204 ALA A CA 1
ATOM 1536 C C . ALA A 1 204 ? -19.782 -20.089 0.790 1.00 41.81 204 ALA A C 1
ATOM 1538 O O . ALA A 1 204 ? -20.326 -21.187 0.900 1.00 41.81 204 ALA A O 1
ATOM 1539 N N . ARG A 1 205 ? -20.421 -19.027 0.268 1.00 35.25 205 ARG A N 1
ATOM 1540 C CA . ARG A 1 205 ? -21.777 -19.005 -0.315 1.00 35.25 205 ARG A CA 1
ATOM 1541 C C . ARG A 1 205 ? -21.922 -19.997 -1.477 1.00 35.25 205 ARG A C 1
ATOM 1543 O O . ARG A 1 205 ? -21.175 -19.917 -2.450 1.00 35.25 205 ARG A O 1
ATOM 1550 N N . SER A 1 206 ? -22.967 -20.828 -1.449 1.00 38.12 206 SER A N 1
ATOM 1551 C CA . SER A 1 206 ? -23.489 -21.502 -2.649 1.00 38.12 206 SER A CA 1
ATOM 1552 C C . SER A 1 206 ? -24.669 -20.716 -3.248 1.00 38.12 206 SER A C 1
ATOM 1554 O O . SER A 1 206 ? -25.387 -20.014 -2.536 1.00 38.12 206 SER A O 1
ATOM 1556 N N . ARG A 1 207 ? -24.861 -20.818 -4.571 1.00 44.31 207 ARG A N 1
ATOM 1557 C CA . ARG A 1 207 ? -25.802 -20.029 -5.403 1.00 44.31 207 ARG A CA 1
ATOM 1558 C C . ARG A 1 207 ? -27.302 -20.322 -5.200 1.00 44.31 207 ARG A C 1
ATOM 1560 O O . ARG A 1 207 ? -28.109 -19.917 -6.028 1.00 44.31 207 ARG A O 1
ATOM 1567 N N . ALA A 1 208 ? -27.703 -20.977 -4.118 1.00 47.22 208 ALA A N 1
ATOM 1568 C CA . ALA A 1 208 ? -29.109 -21.131 -3.753 1.00 47.22 208 ALA A CA 1
ATOM 1569 C C . ALA A 1 208 ? -29.302 -20.560 -2.345 1.00 47.22 208 ALA A C 1
ATOM 1571 O O . ALA A 1 208 ? -28.783 -21.106 -1.377 1.00 47.22 208 ALA A O 1
ATOM 1572 N N . GLY A 1 209 ? -29.979 -19.413 -2.247 1.00 42.44 209 GLY A N 1
ATOM 1573 C CA . GLY A 1 209 ? -30.081 -18.591 -1.039 1.00 42.44 209 GLY A CA 1
ATOM 1574 C C . GLY A 1 209 ? -30.824 -19.238 0.134 1.00 42.44 209 GLY A C 1
ATOM 1575 O O . GLY A 1 209 ? -31.956 -18.875 0.436 1.00 42.44 209 GLY A O 1
ATOM 1576 N N . SER A 1 210 ? -30.170 -20.146 0.851 1.00 35.84 210 SER A N 1
ATOM 1577 C CA . SER A 1 210 ? -30.551 -20.539 2.208 1.00 35.84 210 SER A CA 1
ATOM 1578 C C . SER A 1 210 ? -29.310 -20.902 3.017 1.00 35.84 210 SER A C 1
ATOM 1580 O O . SER A 1 210 ? -28.569 -21.819 2.670 1.00 35.84 210 SER A O 1
ATOM 1582 N N . LEU A 1 211 ? -29.088 -20.155 4.099 1.00 36.72 211 LEU A N 1
ATOM 1583 C CA . LEU A 1 211 ? -28.119 -20.476 5.141 1.00 36.72 211 LEU A CA 1
ATOM 1584 C C . LEU A 1 211 ? -28.651 -21.680 5.925 1.00 36.72 211 LEU A C 1
ATOM 1586 O O . LEU A 1 211 ? -29.523 -21.541 6.776 1.00 36.72 211 LEU A O 1
ATOM 1590 N N . LEU A 1 212 ? -28.141 -22.870 5.621 1.00 35.94 212 LEU A N 1
ATOM 1591 C CA . LEU A 1 212 ? -28.272 -24.032 6.494 1.00 35.94 212 LEU A CA 1
ATOM 1592 C C . LEU A 1 212 ? -27.065 -24.046 7.433 1.00 35.94 212 LEU A C 1
ATOM 1594 O O . LEU A 1 212 ? -26.007 -24.577 7.101 1.00 35.94 212 LEU A O 1
ATOM 1598 N N . CYS A 1 213 ? -27.225 -23.441 8.610 1.00 34.34 213 CYS A N 1
ATOM 1599 C CA . CYS A 1 213 ? -26.337 -23.706 9.733 1.00 34.34 213 CYS A CA 1
ATOM 1600 C C . CYS A 1 213 ? -26.628 -25.131 10.211 1.00 34.34 213 CYS A C 1
ATOM 1602 O O . CYS A 1 213 ? -27.653 -25.385 10.840 1.00 34.34 213 CYS A O 1
ATOM 1604 N N . VAL A 1 214 ? -25.753 -26.077 9.872 1.00 37.34 214 VAL A N 1
ATOM 1605 C CA . VAL A 1 214 ? -25.779 -27.399 10.498 1.00 37.34 214 VAL A CA 1
ATOM 1606 C C . VAL A 1 214 ? -25.216 -27.227 11.901 1.00 37.34 214 VAL A C 1
ATOM 1608 O O . VAL A 1 214 ? -24.027 -26.970 12.083 1.00 37.34 214 VAL A O 1
ATOM 1611 N N . GLU A 1 215 ? -26.090 -27.333 12.893 1.00 35.22 215 GLU A N 1
ATOM 1612 C CA . GLU A 1 215 ? -25.706 -27.357 14.294 1.00 35.22 215 GLU A CA 1
ATOM 1613 C C . GLU A 1 215 ? -24.927 -28.649 14.569 1.00 35.22 215 GLU A C 1
ATOM 1615 O O . GLU A 1 215 ? -25.498 -29.734 14.687 1.00 35.22 215 GLU A O 1
ATOM 1620 N N . MET A 1 216 ? -23.594 -28.555 14.618 1.00 33.97 216 MET A N 1
ATOM 1621 C CA . MET A 1 216 ? -22.777 -29.639 15.154 1.00 33.97 216 MET A CA 1
ATOM 1622 C C . MET A 1 216 ? -22.971 -29.669 16.668 1.00 33.97 216 MET A C 1
ATOM 1624 O O . MET A 1 216 ? -22.353 -28.907 17.409 1.00 33.97 216 MET A O 1
ATOM 1628 N N . ARG A 1 217 ? -23.863 -30.559 17.105 1.00 34.41 217 ARG A N 1
ATOM 1629 C CA . ARG A 1 217 ? -24.032 -30.961 18.501 1.00 34.41 217 ARG A CA 1
ATOM 1630 C C . ARG A 1 217 ? -22.683 -31.486 19.000 1.00 34.41 217 ARG A C 1
ATOM 1632 O O . ARG A 1 217 ? -22.206 -32.507 18.506 1.00 34.41 217 ARG A O 1
ATOM 1639 N N . GLN A 1 218 ? -22.041 -30.765 19.918 1.00 42.94 218 GLN A N 1
ATOM 1640 C CA . GLN A 1 218 ? -20.874 -31.303 20.612 1.00 42.94 218 GLN A CA 1
ATOM 1641 C C . GLN A 1 218 ? -21.319 -32.519 21.437 1.00 42.94 218 GLN A C 1
ATOM 1643 O O . GLN A 1 218 ? -22.412 -32.479 22.005 1.00 42.94 218 GLN A O 1
ATOM 1648 N N . PRO A 1 219 ? -20.533 -33.607 21.470 1.00 39.25 219 PRO A N 1
ATOM 1649 C CA . PRO A 1 219 ? -20.829 -34.725 22.348 1.00 39.25 219 PRO A CA 1
ATOM 1650 C C . PRO A 1 219 ? -20.701 -34.264 23.801 1.00 39.25 219 PRO A C 1
ATOM 1652 O O . PRO A 1 219 ? -19.710 -33.627 24.165 1.00 39.25 219 PRO A O 1
ATOM 1655 N N . ASP A 1 220 ? -21.721 -34.583 24.595 1.00 41.59 220 ASP A N 1
ATOM 1656 C CA . ASP A 1 220 ? -21.729 -34.394 26.039 1.00 41.59 220 ASP A CA 1
ATOM 1657 C C . ASP A 1 220 ? -20.492 -35.076 26.638 1.00 41.59 220 ASP A C 1
ATOM 1659 O O . ASP A 1 220 ? -20.272 -36.279 26.470 1.00 41.59 220 ASP A O 1
ATOM 1663 N N . VAL A 1 221 ? -19.643 -34.287 27.295 1.00 48.28 221 VAL A N 1
ATOM 1664 C CA . VAL A 1 221 ? -18.578 -34.817 28.143 1.00 48.28 221 VAL A CA 1
ATOM 1665 C C . VAL A 1 221 ? -19.214 -35.047 29.503 1.00 48.28 221 VAL A C 1
ATOM 1667 O O . VAL A 1 221 ? -19.251 -34.148 30.343 1.00 48.28 221 VAL A O 1
ATOM 1670 N N . ASP A 1 222 ? -19.762 -36.246 29.683 1.00 47.38 222 ASP A N 1
ATOM 1671 C CA . ASP A 1 222 ? -20.166 -36.737 30.992 1.00 47.38 222 ASP A CA 1
ATOM 1672 C C . ASP A 1 222 ? -18.935 -36.754 31.902 1.00 47.38 222 ASP A C 1
ATOM 1674 O O . ASP A 1 222 ? -17.951 -37.464 31.670 1.00 47.38 222 ASP A O 1
ATOM 1678 N N . GLY A 1 223 ? -18.988 -35.920 32.936 1.00 48.81 223 GLY A N 1
ATOM 1679 C CA . GLY A 1 223 ? -18.132 -36.067 34.093 1.00 48.81 223 GLY A CA 1
ATOM 1680 C C . GLY A 1 223 ? -18.619 -37.250 34.914 1.00 48.81 223 GLY A C 1
ATOM 1681 O O . GLY A 1 223 ? -19.716 -37.202 35.454 1.00 48.81 223 GLY A O 1
ATOM 1682 N N . ASP A 1 224 ? -17.783 -38.276 35.027 1.00 49.53 224 ASP A N 1
ATOM 1683 C CA . ASP A 1 224 ? -17.784 -39.199 36.157 1.00 49.53 224 ASP A CA 1
ATOM 1684 C C . ASP A 1 224 ? -16.464 -39.981 36.196 1.00 49.53 224 ASP A C 1
ATOM 1686 O O . ASP A 1 224 ? -16.061 -40.597 35.209 1.00 49.53 224 ASP A O 1
ATOM 1690 N N . GLY A 1 225 ? -15.817 -40.000 37.366 1.00 49.12 225 GLY A N 1
ATOM 1691 C CA . GLY A 1 225 ? -14.947 -41.114 37.752 1.00 49.12 225 GLY A CA 1
ATOM 1692 C C . GLY A 1 225 ? -13.487 -40.809 38.099 1.00 49.12 225 GLY A C 1
ATOM 1693 O O . GLY A 1 225 ? -12.614 -40.987 37.258 1.00 49.12 225 GLY A O 1
ATOM 1694 N N . MET A 1 226 ? -13.283 -40.571 39.405 1.00 42.12 226 MET A N 1
ATOM 1695 C CA . MET A 1 226 ? -12.097 -40.854 40.250 1.00 42.12 226 MET A CA 1
ATOM 1696 C C . MET A 1 226 ? -10.901 -39.896 40.234 1.00 42.12 226 MET A C 1
ATOM 1698 O O . MET A 1 226 ? -10.184 -39.800 39.219 1.00 42.12 226 MET A O 1
#

Radius of gyration: 29.43 Å; Cα contacts (8 Å, |Δi|>4): 272; chains: 1; bounding box: 51×57×121 Å

Nearest PDB structures (foldseek):
  3kkg-assembly1_A-2  TM=5.868E-01  e=2.427E-01  Jannaschia sp. CCS1
  5x7l-assembly1_A  TM=5.796E-01  e=3.859E-01  Streptomyces laurentii
  2gey-assembly1_B  TM=4.836E-01  e=5.465E-01  Streptomyces galilaeus
  2gey-assembly3_A  TM=3.620E-01  e=2.572E-01  Streptomyces galilaeus
  6yff-assembly1_AA  TM=2.866E-01  e=1.304E+00  Beihai levi-like virus 21

Sequence (226 aa):
MRDLSRSSVYLGAAVAAVLILAAALGAWLLRDALRPVPEASRVIEPQMQDAIEAYLVEHVGLASFGGEVFCAVELLDADMQAWTQNVYVWALCAEYYVAQGELTMGAASSLPVALVVRGRADSYQVVEHRVPGDGSNYGPDIEALFSPRAREEMCPGDPACINARAARLEQIVAERARLAVEAAPPDPFPLWWIGNASSRSCGARSRAGSLLCVEMRQPDVDGDGM

pLDDT: mean 79.95, std 21.35, range [33.97, 98.44]